Protein AF-A0A535J4X0-F1 (afdb_monomer_lite)

pLDDT: mean 87.51, std 16.46, range [28.95, 98.5]

Radius of gyration: 20.7 Å; chains: 1; bounding box: 48×46×58 Å

Sequence (218 aa):
MLLVAGTPALRRSALDQLAGQRSAAYLREIATYGRALQQRNSLLRAIREEQASRDELRYWDAVLLDSGGAVVAERLALLAAVADPLARAHA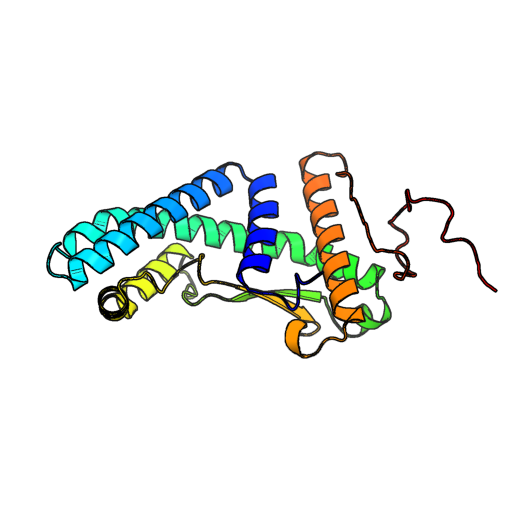EIAPEEGALGRLGLRYETNAPALPGESPRDGLARRLAETAEKEVWNGATLVGPHRDDIVFELSGRDLATFASRGQQRTAILAWKLAELDLLTALDGRPPLLLLDDVCSIRSAARISFAGSPTCRRRS

Structure (mmCIF, N/CA/C/O backbone):
data_AF-A0A535J4X0-F1
#
_entry.id   AF-A0A535J4X0-F1
#
loop_
_atom_site.group_PDB
_atom_site.id
_atom_site.type_symbol
_atom_site.label_atom_id
_atom_site.label_alt_id
_atom_site.label_comp_id
_atom_site.label_asym_id
_atom_site.label_entity_id
_atom_site.label_seq_id
_atom_site.pdbx_PDB_ins_code
_atom_site.Cartn_x
_atom_site.Cartn_y
_atom_site.Cartn_z
_atom_site.occupancy
_atom_site.B_iso_or_equiv
_atom_site.auth_seq_id
_atom_site.auth_comp_id
_atom_site.auth_asym_id
_atom_site.auth_atom_id
_atom_site.pdbx_PDB_model_num
ATOM 1 N N . MET A 1 1 ? 8.257 16.748 -8.513 1.00 59.38 1 MET A N 1
ATOM 2 C CA . MET A 1 1 ? 9.363 15.785 -8.743 1.00 59.38 1 MET A CA 1
ATOM 3 C C . MET A 1 1 ? 9.828 15.144 -7.421 1.00 59.38 1 MET A C 1
ATOM 5 O O . MET A 1 1 ? 11.006 15.188 -7.103 1.00 59.38 1 MET A O 1
ATOM 9 N N . LEU A 1 2 ? 8.914 14.571 -6.623 1.00 79.25 2 LEU A N 1
ATOM 10 C CA . LEU A 1 2 ? 9.233 13.999 -5.299 1.00 79.25 2 LEU A CA 1
ATOM 11 C C . LEU A 1 2 ? 8.600 12.611 -5.098 1.00 79.25 2 LEU A C 1
ATOM 13 O O . LEU A 1 2 ? 8.316 12.232 -3.977 1.00 79.25 2 LEU A O 1
ATOM 17 N N . LEU A 1 3 ? 8.322 11.842 -6.152 1.00 86.19 3 LEU A N 1
ATOM 18 C CA . LEU A 1 3 ? 7.663 10.543 -5.961 1.00 86.19 3 LEU A CA 1
ATOM 19 C C . LEU A 1 3 ? 8.565 9.551 -5.200 1.00 86.19 3 LEU A C 1
ATOM 21 O O . LEU A 1 3 ? 8.099 8.900 -4.275 1.00 86.19 3 LEU A O 1
ATOM 25 N N . VAL A 1 4 ? 9.860 9.493 -5.527 1.00 86.75 4 VAL A N 1
ATOM 26 C CA . VAL A 1 4 ? 10.818 8.592 -4.860 1.00 86.75 4 VAL A CA 1
ATOM 27 C C . VAL A 1 4 ? 11.144 9.079 -3.443 1.00 86.75 4 VAL A C 1
ATOM 29 O O . VAL A 1 4 ? 10.851 8.386 -2.478 1.00 86.75 4 VAL A O 1
ATOM 32 N N . ALA A 1 5 ? 11.668 10.301 -3.301 1.00 86.25 5 ALA A N 1
ATOM 33 C CA . ALA A 1 5 ? 12.111 10.857 -2.013 1.00 86.25 5 ALA A CA 1
ATOM 34 C C . ALA A 1 5 ? 11.018 11.588 -1.202 1.00 86.25 5 ALA A C 1
ATOM 36 O O . ALA A 1 5 ? 11.315 12.240 -0.203 1.00 86.25 5 ALA A O 1
ATOM 37 N N . GLY A 1 6 ? 9.764 11.567 -1.655 1.00 87.69 6 GLY A N 1
ATOM 38 C CA . GLY A 1 6 ? 8.660 12.263 -0.996 1.00 87.69 6 GLY A CA 1
ATOM 39 C C . GLY A 1 6 ? 8.003 11.448 0.107 1.00 87.69 6 GLY A C 1
ATOM 40 O O . GLY A 1 6 ? 8.535 10.456 0.602 1.00 87.69 6 GLY A O 1
ATOM 41 N N . THR A 1 7 ? 6.811 11.885 0.501 1.00 92.94 7 THR A N 1
ATOM 42 C CA . THR A 1 7 ? 6.061 11.246 1.581 1.00 92.94 7 THR A CA 1
ATOM 43 C C . THR A 1 7 ? 5.394 9.944 1.116 1.00 92.94 7 THR A C 1
ATOM 45 O O . THR A 1 7 ? 4.998 9.840 -0.050 1.00 92.94 7 THR A O 1
ATOM 48 N N . PRO A 1 8 ? 5.151 8.987 2.031 1.00 94.50 8 PRO A N 1
ATOM 49 C CA . PRO A 1 8 ? 4.373 7.779 1.738 1.00 94.50 8 PRO A CA 1
ATOM 50 C C . PRO A 1 8 ? 3.001 8.073 1.113 1.00 94.50 8 PRO A C 1
ATOM 52 O O . PRO A 1 8 ? 2.523 7.353 0.242 1.00 94.50 8 PRO A O 1
ATOM 55 N N . ALA A 1 9 ? 2.373 9.187 1.510 1.00 94.31 9 ALA A N 1
ATOM 56 C CA . ALA A 1 9 ? 1.090 9.621 0.963 1.00 94.31 9 ALA A CA 1
ATOM 57 C C . ALA A 1 9 ? 1.153 9.918 -0.544 1.00 94.31 9 ALA A C 1
ATOM 59 O O . ALA A 1 9 ? 0.216 9.579 -1.264 1.00 94.31 9 ALA A O 1
ATOM 60 N N . LEU A 1 10 ? 2.251 10.507 -1.035 1.00 94.19 10 LEU A N 1
ATOM 61 C CA . LEU A 1 10 ? 2.436 10.758 -2.468 1.00 94.19 10 LEU A CA 1
ATOM 62 C C . LEU A 1 10 ? 2.571 9.451 -3.252 1.00 94.19 10 LEU A C 1
ATOM 64 O O . LEU A 1 10 ? 1.994 9.327 -4.330 1.00 94.19 10 LEU A O 1
ATOM 68 N N . ARG A 1 11 ? 3.296 8.471 -2.704 1.00 95.69 11 ARG A N 1
ATOM 69 C CA . ARG A 1 11 ? 3.493 7.163 -3.344 1.00 95.69 11 ARG A CA 1
ATOM 70 C C . ARG A 1 11 ? 2.216 6.338 -3.370 1.00 95.69 11 ARG A C 1
ATOM 72 O O . ARG A 1 11 ? 1.858 5.825 -4.427 1.00 95.69 11 ARG A O 1
ATOM 79 N N . ARG A 1 12 ? 1.478 6.301 -2.255 1.00 95.94 12 ARG A N 1
ATOM 80 C CA . ARG A 1 12 ? 0.132 5.712 -2.212 1.00 95.94 12 ARG A CA 1
ATOM 81 C C . ARG A 1 12 ? -0.796 6.378 -3.218 1.00 95.94 12 ARG A C 1
ATOM 83 O O . ARG A 1 12 ? -1.404 5.677 -4.005 1.00 95.94 12 ARG A O 1
ATOM 90 N N . SER A 1 13 ? -0.842 7.710 -3.255 1.00 94.88 13 SER A N 1
ATOM 91 C CA . SER A 1 13 ? -1.686 8.441 -4.208 1.00 94.88 13 SER A CA 1
ATOM 92 C C . SER A 1 13 ? -1.367 8.081 -5.663 1.00 94.88 13 SER A C 1
ATOM 94 O O . SER A 1 13 ? -2.279 7.803 -6.434 1.00 94.88 13 SER A O 1
ATOM 96 N N . ALA A 1 14 ? -0.084 8.003 -6.033 1.00 93.69 14 ALA A N 1
ATOM 97 C CA . ALA A 1 14 ? 0.317 7.593 -7.380 1.00 93.69 14 ALA A CA 1
ATOM 98 C C . ALA A 1 14 ? -0.119 6.155 -7.715 1.00 93.69 14 ALA A C 1
ATOM 100 O O . ALA A 1 14 ? -0.582 5.895 -8.826 1.00 93.69 14 ALA A O 1
ATOM 101 N N . LEU A 1 15 ? 0.001 5.228 -6.761 1.00 95.19 15 LEU A N 1
ATOM 102 C CA . LEU A 1 15 ? -0.459 3.852 -6.942 1.00 95.19 15 LEU A CA 1
ATOM 103 C C . LEU A 1 15 ? -1.988 3.776 -7.041 1.00 95.19 15 LEU A C 1
ATOM 105 O O . LEU A 1 15 ? -2.507 3.106 -7.927 1.00 95.19 15 LEU A O 1
ATOM 109 N N . ASP A 1 16 ? -2.701 4.482 -6.165 1.00 95.81 16 ASP A N 1
ATOM 110 C CA . ASP A 1 16 ? -4.162 4.491 -6.090 1.00 95.81 16 ASP A CA 1
ATOM 111 C C . ASP A 1 16 ? -4.776 5.136 -7.346 1.00 95.81 16 ASP A C 1
ATOM 113 O O . ASP A 1 16 ? -5.804 4.675 -7.841 1.00 95.81 16 ASP A O 1
ATOM 117 N N . GLN A 1 17 ? -4.121 6.154 -7.919 1.00 93.69 17 GLN A N 1
ATOM 118 C CA . GLN A 1 17 ? -4.485 6.742 -9.213 1.00 93.69 17 GLN A CA 1
ATOM 119 C C . GLN A 1 17 ? -4.366 5.732 -10.354 1.00 93.69 17 GLN A C 1
ATOM 121 O O . GLN A 1 17 ? -5.260 5.643 -11.197 1.00 93.69 17 GLN A O 1
ATOM 126 N N . LEU A 1 18 ? -3.276 4.965 -10.395 1.00 93.38 18 LEU A N 1
ATOM 127 C CA . LEU A 1 18 ? -3.101 3.931 -11.408 1.00 93.38 18 LEU A CA 1
ATOM 128 C C . LEU A 1 18 ? -4.102 2.786 -11.199 1.00 93.38 18 LEU A C 1
ATOM 130 O O . LEU A 1 18 ? -4.775 2.389 -12.143 1.00 93.38 18 LEU A O 1
ATOM 134 N N . ALA A 1 19 ? -4.277 2.302 -9.969 1.00 94.25 19 ALA A N 1
ATOM 135 C CA . ALA A 1 19 ? -5.255 1.263 -9.646 1.00 94.25 19 ALA A CA 1
ATOM 136 C C . ALA A 1 19 ? -6.688 1.689 -10.012 1.00 94.25 19 ALA A C 1
ATOM 138 O O . ALA A 1 19 ? -7.436 0.912 -10.607 1.00 94.25 19 ALA A O 1
ATOM 139 N N . GLY A 1 20 ? -7.046 2.944 -9.734 1.00 93.62 20 GLY A N 1
ATOM 140 C CA . GLY A 1 20 ? -8.358 3.501 -10.046 1.00 93.62 20 GLY A CA 1
ATOM 141 C C . GLY A 1 20 ? -8.660 3.609 -11.540 1.00 93.62 20 GLY A C 1
ATOM 142 O O . GLY A 1 20 ? -9.803 3.404 -11.940 1.00 93.62 20 GLY A O 1
ATOM 143 N N . GLN A 1 21 ? -7.646 3.861 -12.373 1.00 89.88 21 GLN A N 1
ATOM 144 C CA . GLN A 1 21 ? -7.793 3.839 -13.834 1.00 89.88 21 GLN A CA 1
ATOM 145 C C . GLN A 1 21 ? -8.031 2.420 -14.373 1.00 89.88 21 GLN A C 1
ATOM 147 O O . GLN A 1 21 ? -8.692 2.252 -15.392 1.00 89.88 21 GLN A O 1
ATOM 152 N N . ARG A 1 22 ? -7.529 1.390 -13.679 1.00 87.25 22 ARG A N 1
ATOM 153 C CA . ARG A 1 22 ? -7.666 -0.016 -14.096 1.00 87.25 22 ARG A CA 1
ATOM 154 C C . ARG A 1 22 ? -8.942 -0.681 -13.593 1.00 87.25 22 ARG A C 1
ATOM 156 O O . ARG A 1 22 ? -9.440 -1.603 -14.231 1.00 87.25 22 ARG A O 1
ATOM 163 N N . SER A 1 23 ? -9.430 -0.273 -12.423 1.00 90.88 23 SER A N 1
ATOM 164 C CA . SER A 1 23 ? -10.483 -0.989 -11.709 1.00 90.88 23 SER A CA 1
ATOM 165 C C . SER A 1 23 ? -11.474 -0.034 -11.051 1.00 90.88 23 SER A C 1
ATOM 167 O O . SER A 1 23 ? -11.213 0.586 -10.020 1.00 90.88 23 SER A O 1
ATOM 169 N N . ALA A 1 24 ? -12.692 0.010 -11.596 1.00 93.25 24 ALA A N 1
ATOM 170 C CA . ALA A 1 24 ? -13.809 0.690 -10.943 1.00 93.25 24 ALA A CA 1
ATOM 171 C C . ALA A 1 24 ? -14.174 0.038 -9.596 1.00 93.25 24 ALA A C 1
ATOM 173 O O . ALA A 1 24 ? -14.719 0.704 -8.717 1.00 93.25 24 ALA A O 1
ATOM 174 N N . ALA A 1 25 ? -13.887 -1.260 -9.425 1.00 95.31 25 ALA A N 1
ATOM 175 C CA . ALA A 1 25 ? -14.051 -1.939 -8.144 1.00 95.31 25 ALA A CA 1
ATOM 176 C C . ALA A 1 25 ? -13.088 -1.369 -7.101 1.00 95.31 25 ALA A C 1
ATOM 178 O O . ALA A 1 25 ? -13.536 -0.988 -6.024 1.00 95.31 25 ALA A O 1
ATOM 179 N N . TYR A 1 26 ? -11.817 -1.177 -7.461 1.00 96.94 26 TYR A N 1
ATOM 180 C CA . TYR A 1 26 ? -10.827 -0.559 -6.582 1.00 96.94 26 TYR A CA 1
ATOM 181 C C . TYR A 1 26 ? -11.277 0.817 -6.067 1.00 96.94 26 TYR A C 1
ATOM 183 O O . TYR A 1 26 ? -11.203 1.082 -4.869 1.00 96.94 26 TYR A O 1
ATOM 191 N N . LEU A 1 27 ? -11.819 1.671 -6.947 1.00 96.88 27 LEU A N 1
ATOM 192 C CA . LEU A 1 27 ? -12.343 2.987 -6.557 1.00 96.88 27 LEU A CA 1
ATOM 193 C C . LEU A 1 27 ? -13.483 2.898 -5.531 1.00 96.88 27 LEU A C 1
ATOM 195 O O . LEU A 1 27 ? -13.561 3.719 -4.615 1.00 96.88 27 LEU A O 1
ATOM 199 N N . ARG A 1 28 ? -14.365 1.899 -5.657 1.00 97.81 28 ARG A N 1
ATOM 200 C CA . ARG A 1 28 ? -15.431 1.667 -4.672 1.00 97.81 28 ARG A CA 1
ATOM 201 C C . ARG A 1 28 ? -14.872 1.175 -3.343 1.00 97.81 28 ARG A C 1
ATOM 203 O O . ARG A 1 28 ? -15.324 1.647 -2.297 1.00 97.81 28 ARG A O 1
ATOM 210 N N . GLU A 1 29 ? -13.896 0.272 -3.377 1.00 98.12 29 GLU A N 1
ATOM 211 C CA . GLU A 1 29 ? -13.290 -0.287 -2.167 1.00 98.12 29 GLU A CA 1
ATOM 212 C C . GLU A 1 29 ? -12.489 0.762 -1.398 1.00 98.12 29 GLU A C 1
ATOM 214 O O . GLU A 1 29 ? -12.708 0.926 -0.201 1.00 98.12 29 GLU A O 1
ATOM 219 N N . ILE A 1 30 ? -11.651 1.565 -2.063 1.00 98.00 30 ILE A N 1
ATOM 220 C CA . ILE A 1 30 ? -10.880 2.616 -1.380 1.00 98.00 30 ILE A CA 1
ATOM 221 C C . ILE A 1 30 ? -11.790 3.699 -0.779 1.00 98.00 30 ILE A C 1
ATOM 223 O O . ILE A 1 30 ? -11.531 4.191 0.322 1.00 98.00 30 ILE A O 1
ATOM 227 N N . ALA A 1 31 ? -12.902 4.035 -1.446 1.00 98.06 31 ALA A N 1
ATOM 228 C CA . ALA A 1 31 ? -13.894 4.970 -0.917 1.00 98.06 31 ALA A CA 1
ATOM 229 C C . ALA A 1 31 ? -14.666 4.383 0.278 1.00 98.06 31 ALA A C 1
ATOM 231 O O . ALA A 1 31 ? -14.954 5.082 1.253 1.00 98.06 31 ALA A O 1
ATOM 232 N N . THR A 1 32 ? -15.007 3.096 0.220 1.00 98.50 32 THR A N 1
ATOM 233 C CA . THR A 1 32 ? -15.668 2.383 1.322 1.00 98.50 32 THR A CA 1
ATOM 234 C C . THR A 1 32 ? -14.741 2.261 2.524 1.00 98.50 32 THR A C 1
ATOM 236 O O . THR A 1 32 ? -15.142 2.627 3.630 1.00 98.50 32 THR A O 1
ATOM 239 N N . TYR A 1 33 ? -13.483 1.896 2.291 1.00 98.50 33 TYR A N 1
ATOM 240 C CA . TYR A 1 33 ? -12.431 1.865 3.296 1.00 98.50 33 TYR A CA 1
ATOM 241 C C . TYR A 1 33 ? -12.244 3.229 3.966 1.00 98.50 33 TYR A C 1
ATOM 243 O O . TYR A 1 33 ? -12.242 3.323 5.191 1.00 98.50 33 TYR A O 1
ATOM 251 N N . GLY A 1 34 ? -12.149 4.308 3.180 1.00 98.12 34 GLY A N 1
ATOM 252 C CA . GLY A 1 34 ? -11.990 5.667 3.704 1.00 98.12 34 GLY A CA 1
ATOM 253 C C . GLY A 1 34 ? -13.143 6.096 4.617 1.00 98.12 34 GLY A C 1
ATOM 254 O O . GLY A 1 34 ? -12.902 6.645 5.694 1.00 98.12 34 GLY A O 1
ATOM 255 N N . ARG A 1 35 ? -14.392 5.790 4.236 1.00 98.38 35 ARG A N 1
ATOM 256 C CA . ARG A 1 35 ? -15.572 6.061 5.075 1.00 98.38 35 ARG A CA 1
ATOM 257 C C . ARG A 1 35 ? -15.562 5.227 6.353 1.00 98.38 35 ARG A C 1
ATOM 259 O O . ARG A 1 35 ? -15.765 5.783 7.429 1.00 98.38 35 ARG A O 1
ATOM 266 N N . ALA A 1 36 ? -15.292 3.926 6.251 1.00 98.25 36 ALA A N 1
ATOM 267 C CA . ALA A 1 36 ? -15.227 3.040 7.412 1.00 98.25 36 ALA A CA 1
ATOM 268 C C . ALA A 1 36 ? -14.131 3.475 8.393 1.00 98.25 36 ALA A C 1
ATOM 270 O O . ALA A 1 36 ? -14.379 3.568 9.591 1.00 98.25 36 ALA A O 1
ATOM 271 N N . LEU A 1 37 ? -12.953 3.845 7.885 1.00 98.44 37 LEU A N 1
ATOM 272 C CA . LEU A 1 37 ? -11.845 4.376 8.675 1.00 98.44 37 LEU A CA 1
ATOM 273 C C . LEU A 1 37 ? -12.236 5.652 9.433 1.00 98.44 37 LEU A C 1
ATOM 275 O O . LEU A 1 37 ? -11.905 5.795 10.609 1.00 98.44 37 LEU A O 1
ATOM 279 N N . GLN A 1 38 ? -12.937 6.584 8.781 1.00 98.31 38 GLN A N 1
ATOM 280 C CA . GLN A 1 38 ? -13.414 7.805 9.434 1.00 98.31 38 GLN A CA 1
ATOM 281 C C . GLN A 1 38 ? -14.400 7.498 10.564 1.00 98.31 38 GLN A C 1
ATOM 283 O O . GLN A 1 38 ? -14.206 7.988 11.675 1.00 98.31 38 GLN A O 1
ATOM 288 N N . GLN A 1 39 ? -15.410 6.663 10.300 1.00 98.06 39 GLN A N 1
ATOM 289 C CA . GLN A 1 39 ? -16.427 6.294 11.292 1.00 98.06 39 GLN A CA 1
ATOM 290 C C . GLN A 1 39 ? -15.816 5.538 12.471 1.00 98.06 39 GLN A C 1
ATOM 292 O O . GLN A 1 39 ? -16.040 5.894 13.628 1.00 98.06 39 GLN A O 1
ATOM 297 N N . ARG A 1 40 ? -14.945 4.569 12.181 1.00 97.94 40 ARG A N 1
ATOM 298 C CA . ARG A 1 40 ? -14.197 3.828 13.193 1.00 97.94 40 ARG A CA 1
ATOM 299 C C . ARG A 1 40 ? -13.336 4.746 14.057 1.00 97.94 40 ARG A C 1
ATOM 301 O O . ARG A 1 40 ? -13.358 4.627 15.273 1.00 97.94 40 ARG A O 1
ATOM 308 N N . ASN A 1 41 ? -12.611 5.694 13.460 1.00 98.19 41 ASN A N 1
ATOM 309 C CA . ASN A 1 41 ? -11.793 6.643 14.220 1.00 98.19 41 ASN A CA 1
ATOM 310 C C . ASN A 1 41 ? -12.639 7.562 15.110 1.00 98.19 41 ASN A C 1
ATOM 312 O O . ASN A 1 41 ? -12.199 7.920 16.199 1.00 98.19 41 ASN A O 1
ATOM 316 N N . SER A 1 42 ? -13.835 7.957 14.670 1.00 97.75 42 SER A N 1
ATOM 317 C CA . SER A 1 42 ? -14.773 8.699 15.519 1.00 97.75 42 SER A CA 1
ATOM 318 C C . SER A 1 42 ? -15.239 7.856 16.708 1.00 97.75 42 SER A C 1
ATOM 320 O O . SER A 1 42 ? -15.174 8.335 17.837 1.00 97.75 42 SER A O 1
ATOM 322 N N . LEU A 1 43 ? -15.600 6.588 16.483 1.00 97.56 43 LEU A N 1
ATOM 323 C CA . LEU A 1 43 ? -15.972 5.662 17.558 1.00 97.56 43 LEU A CA 1
ATOM 324 C C . LEU A 1 43 ? -14.821 5.394 18.530 1.00 97.56 43 LEU A C 1
ATOM 326 O O . LEU A 1 43 ? -15.036 5.414 19.733 1.00 97.56 43 LEU A O 1
ATOM 330 N N . LEU A 1 44 ? -13.588 5.216 18.049 1.00 97.81 44 LEU A N 1
ATOM 331 C CA . LEU A 1 44 ? -12.423 5.036 18.923 1.00 97.81 44 LEU A CA 1
ATOM 332 C C . LEU A 1 44 ? -12.225 6.223 19.876 1.00 97.81 44 LEU A C 1
ATOM 334 O O . LEU A 1 44 ? -11.863 6.019 21.032 1.00 97.81 44 LEU A O 1
ATOM 338 N N . ARG A 1 45 ? -12.476 7.456 19.414 1.00 98.00 45 ARG A N 1
ATOM 339 C CA . ARG A 1 45 ? -12.429 8.647 20.278 1.00 98.00 45 ARG A CA 1
ATOM 340 C C . ARG A 1 45 ? -13.566 8.646 21.298 1.00 98.00 45 ARG A C 1
ATOM 342 O O . ARG A 1 45 ? -13.290 8.868 22.468 1.00 98.00 45 ARG A O 1
ATOM 349 N N . ALA A 1 46 ? -14.788 8.321 20.878 1.00 97.25 46 ALA A N 1
ATOM 350 C CA . ALA A 1 46 ? -15.937 8.223 21.778 1.00 97.25 46 ALA A CA 1
ATOM 351 C C . ALA A 1 46 ? -15.749 7.135 22.852 1.00 97.25 46 ALA A C 1
ATOM 353 O O . ALA A 1 46 ? -16.028 7.373 24.020 1.00 97.25 46 ALA A O 1
ATOM 354 N N . ILE A 1 47 ? -15.203 5.969 22.489 1.00 96.94 47 ILE A N 1
ATOM 355 C CA . ILE A 1 47 ? -14.877 4.885 23.432 1.00 96.94 47 ILE A CA 1
ATOM 356 C C . ILE A 1 47 ? -13.821 5.348 24.437 1.00 96.94 47 ILE A C 1
ATOM 358 O O . ILE A 1 47 ? -13.942 5.076 25.628 1.00 96.94 47 ILE A O 1
ATOM 362 N N . ARG A 1 48 ? -12.789 6.064 23.975 1.00 95.69 48 ARG A N 1
ATOM 363 C CA . ARG A 1 48 ? -11.760 6.635 24.856 1.00 95.69 48 ARG A CA 1
ATOM 364 C C . ARG A 1 48 ? -12.336 7.654 25.843 1.00 95.69 48 ARG A C 1
ATOM 366 O O . ARG A 1 48 ? -11.803 7.798 26.935 1.00 95.69 48 ARG A O 1
ATOM 373 N N . GLU A 1 49 ? -13.391 8.354 25.448 1.00 96.00 49 GLU A N 1
ATOM 374 C CA . GLU A 1 49 ? -14.131 9.319 26.268 1.00 96.00 49 GLU A CA 1
ATOM 375 C C . GLU A 1 49 ? -15.275 8.667 27.068 1.00 96.00 49 GLU A C 1
ATOM 377 O O . GLU A 1 49 ? -16.070 9.378 27.674 1.00 96.00 49 GLU A O 1
ATOM 382 N N . GLU A 1 50 ? -15.361 7.329 27.072 1.00 94.94 50 GLU A N 1
ATOM 383 C CA . GLU A 1 50 ? -16.388 6.537 27.769 1.00 94.94 50 GLU A CA 1
ATOM 384 C C . GLU A 1 50 ? -17.833 6.823 27.297 1.00 94.94 50 GLU A C 1
ATOM 386 O O . GLU A 1 50 ? -18.802 6.561 28.005 1.00 94.94 50 GLU A O 1
ATOM 391 N N . GLN A 1 51 ? -17.994 7.333 26.071 1.00 95.44 51 GLN A N 1
ATOM 392 C CA . GLN A 1 51 ? -19.284 7.696 25.462 1.00 95.44 51 GLN A CA 1
ATOM 393 C C . GLN A 1 51 ? -19.872 6.612 24.547 1.00 95.44 51 GLN A C 1
ATOM 395 O O . GLN A 1 51 ? -21.007 6.747 24.094 1.00 95.44 51 GLN A O 1
ATOM 400 N N . ALA A 1 52 ? -19.107 5.564 24.243 1.00 94.81 52 ALA A N 1
ATOM 401 C CA . ALA A 1 52 ? -19.506 4.479 23.350 1.00 94.81 52 ALA A CA 1
ATOM 402 C C . ALA A 1 52 ? -18.922 3.141 23.820 1.00 94.81 52 ALA A C 1
ATOM 404 O O . ALA A 1 52 ? -17.886 3.098 24.492 1.00 94.81 52 ALA A O 1
ATOM 405 N N . SER A 1 53 ? -19.571 2.042 23.440 1.00 94.06 53 SER A N 1
ATOM 406 C CA . SER A 1 53 ? -19.085 0.687 23.708 1.00 94.06 53 SER A CA 1
ATOM 407 C C . SER A 1 53 ? -18.164 0.195 22.592 1.00 94.06 53 SER A C 1
ATOM 409 O O . SER A 1 53 ? -18.333 0.514 21.415 1.00 94.06 53 SER A O 1
ATOM 411 N N . ARG A 1 54 ? -17.212 -0.674 22.946 1.00 91.81 54 ARG A N 1
ATOM 412 C CA . ARG A 1 54 ? -16.352 -1.362 21.970 1.00 91.81 54 ARG A CA 1
ATOM 413 C C . ARG A 1 54 ? -17.135 -2.239 20.998 1.00 91.81 54 ARG A C 1
ATOM 415 O O . ARG A 1 54 ? -16.694 -2.404 19.864 1.00 91.81 54 ARG A O 1
ATOM 422 N N . ASP A 1 55 ? -18.292 -2.754 21.403 1.00 93.12 55 ASP A N 1
ATOM 423 C CA . ASP A 1 55 ? -19.134 -3.594 20.543 1.00 93.12 55 ASP A CA 1
ATOM 424 C C . ASP A 1 55 ? -19.617 -2.851 19.287 1.00 93.12 55 ASP A C 1
ATOM 426 O O . ASP A 1 55 ? -19.849 -3.468 18.245 1.00 93.12 55 ASP A O 1
ATOM 430 N N . GLU A 1 56 ? -19.695 -1.518 19.347 1.00 93.31 56 GLU A N 1
ATOM 431 C CA . GLU A 1 56 ? -20.086 -0.664 18.222 1.00 93.31 56 GLU A 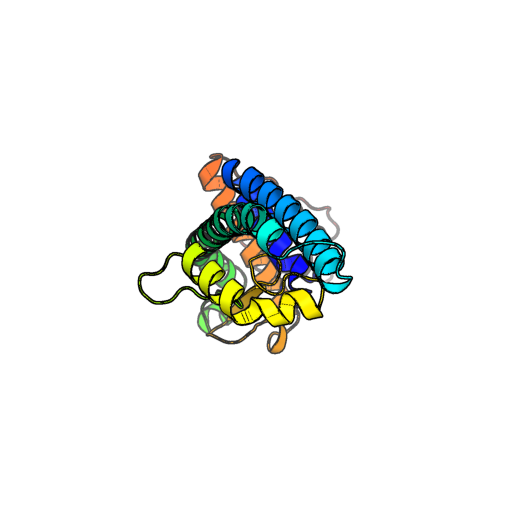CA 1
ATOM 432 C C . GLU A 1 56 ? -19.031 -0.637 17.102 1.00 93.31 56 GLU A C 1
ATOM 434 O O . GLU A 1 56 ? -19.352 -0.332 15.950 1.00 93.31 56 GLU A O 1
ATOM 439 N N . LEU A 1 57 ? -17.778 -1.017 17.395 1.00 94.62 57 LEU A N 1
ATOM 440 C CA . LEU A 1 57 ? -16.722 -1.134 16.384 1.00 94.62 57 LEU A CA 1
ATOM 441 C C . LEU A 1 57 ? -16.966 -2.303 15.431 1.00 94.62 57 LEU A C 1
ATOM 443 O O . LEU A 1 57 ? -16.566 -2.220 14.274 1.00 94.62 57 LEU A O 1
ATOM 447 N N . ARG A 1 58 ? -17.659 -3.362 15.870 1.00 94.75 58 ARG A N 1
ATOM 448 C CA . ARG A 1 58 ? -17.753 -4.641 15.146 1.00 94.75 58 ARG A CA 1
ATOM 449 C C . ARG A 1 58 ? -18.234 -4.494 13.703 1.00 94.75 58 ARG A C 1
ATOM 451 O O . ARG A 1 58 ? -17.712 -5.158 12.808 1.00 94.75 58 ARG A O 1
ATOM 458 N N . TYR A 1 59 ? -19.231 -3.640 13.474 1.00 95.31 59 TYR A N 1
ATOM 459 C CA . TYR A 1 59 ? -19.745 -3.385 12.129 1.00 95.31 59 TYR A CA 1
ATOM 460 C C . TYR A 1 59 ? -18.684 -2.716 11.245 1.00 95.31 59 TYR A C 1
ATOM 462 O O . TYR A 1 59 ? -18.423 -3.165 10.129 1.00 95.31 59 TYR A O 1
ATOM 470 N N . TRP A 1 60 ? -18.039 -1.666 11.756 1.00 97.25 60 TRP A N 1
ATOM 471 C CA . TRP A 1 60 ? -17.025 -0.925 11.010 1.00 97.25 60 TRP A CA 1
ATOM 472 C C . TRP A 1 60 ? -15.731 -1.710 10.834 1.00 97.25 60 TRP A C 1
ATOM 474 O O . TRP A 1 60 ? -15.095 -1.566 9.795 1.00 97.25 60 TRP A O 1
ATOM 484 N N . ASP A 1 61 ? -15.377 -2.570 11.787 1.00 97.25 61 ASP A N 1
ATOM 485 C CA . ASP A 1 61 ? -14.261 -3.505 11.674 1.00 97.25 61 ASP A CA 1
ATOM 486 C C . ASP A 1 61 ? -14.475 -4.452 10.494 1.00 97.25 61 ASP A C 1
ATOM 488 O O . ASP A 1 61 ? -13.584 -4.584 9.661 1.00 97.25 61 ASP A O 1
ATOM 492 N N . ALA A 1 62 ? -15.665 -5.047 10.352 1.00 97.56 62 ALA A N 1
ATOM 493 C CA . ALA A 1 62 ? -15.962 -5.924 9.219 1.00 97.56 62 ALA A CA 1
ATOM 494 C C . ALA A 1 62 ? -15.796 -5.193 7.874 1.00 97.56 62 ALA A C 1
ATOM 496 O O . ALA A 1 62 ? -15.050 -5.652 7.010 1.00 97.56 62 ALA A O 1
ATOM 497 N N . VAL A 1 63 ? -16.402 -4.007 7.733 1.00 98.25 63 VAL A N 1
ATOM 498 C CA . VAL A 1 63 ? -16.297 -3.201 6.503 1.00 98.25 63 VAL A CA 1
ATOM 499 C C . VAL A 1 63 ? -14.850 -2.780 6.227 1.00 98.25 63 VAL A C 1
ATOM 501 O O . VAL A 1 63 ? -14.401 -2.826 5.079 1.00 98.25 63 VAL A O 1
ATOM 504 N N . LEU A 1 64 ? -14.105 -2.372 7.259 1.00 98.19 64 LEU A N 1
ATOM 505 C CA . LEU A 1 64 ? -12.708 -1.955 7.142 1.00 98.19 64 LEU A CA 1
ATOM 506 C C . LEU A 1 64 ? -11.813 -3.117 6.709 1.00 98.19 64 LEU A C 1
ATOM 508 O O . LEU A 1 64 ? -10.945 -2.921 5.861 1.00 98.19 64 LEU A O 1
ATOM 512 N N . LEU A 1 65 ? -12.021 -4.310 7.269 1.00 98.44 65 LEU A N 1
ATOM 513 C CA . LEU A 1 65 ? -11.250 -5.505 6.938 1.00 98.44 65 LEU A CA 1
ATOM 514 C C . LEU A 1 65 ? -11.525 -5.978 5.513 1.00 98.44 65 LEU A C 1
ATOM 516 O O . LEU A 1 65 ? -10.576 -6.245 4.778 1.00 98.44 65 LEU A O 1
ATOM 520 N N . ASP A 1 66 ? -12.793 -6.033 5.108 1.00 98.25 66 ASP A N 1
ATOM 521 C CA . ASP A 1 66 ? -13.183 -6.493 3.774 1.00 98.25 66 ASP A CA 1
ATOM 522 C C . ASP A 1 66 ? -12.641 -5.543 2.691 1.00 98.25 66 ASP A C 1
ATOM 524 O O . ASP A 1 66 ? -11.863 -5.953 1.825 1.00 98.25 66 ASP A O 1
ATOM 528 N N . SER A 1 67 ? -12.964 -4.249 2.797 1.00 98.50 67 SER A N 1
ATOM 529 C CA . SER A 1 67 ? -12.511 -3.240 1.826 1.00 98.50 67 SER A CA 1
ATOM 530 C C . SER A 1 67 ? -10.999 -3.003 1.883 1.00 98.50 67 SER A C 1
ATOM 532 O O . SER A 1 67 ? -10.347 -2.840 0.851 1.00 98.50 67 SER A O 1
ATOM 534 N N . GLY A 1 68 ? -10.400 -3.038 3.076 1.00 98.25 68 GLY A N 1
ATOM 535 C CA . GLY A 1 68 ? -8.957 -2.896 3.260 1.00 98.25 68 GLY A CA 1
ATOM 536 C C . GLY A 1 68 ? -8.181 -4.069 2.667 1.00 98.25 68 GLY A C 1
ATOM 537 O O . GLY A 1 68 ? -7.174 -3.855 1.993 1.00 98.25 68 GLY A O 1
ATOM 538 N N . GLY A 1 69 ? -8.675 -5.295 2.854 1.00 98.00 69 GLY A N 1
ATOM 539 C CA . GLY A 1 69 ? -8.106 -6.494 2.247 1.00 98.00 69 GLY A CA 1
ATOM 540 C C . GLY A 1 69 ? -8.159 -6.444 0.721 1.00 98.00 69 GLY A C 1
ATOM 541 O O . GLY A 1 69 ? -7.149 -6.720 0.072 1.00 98.00 69 GLY A O 1
ATOM 542 N N . ALA A 1 70 ? -9.291 -6.015 0.153 1.00 97.94 70 ALA A N 1
ATOM 543 C CA . ALA A 1 70 ? -9.439 -5.833 -1.291 1.00 97.94 70 ALA A CA 1
ATOM 544 C C . ALA A 1 70 ? -8.470 -4.773 -1.847 1.00 97.94 70 ALA A C 1
ATOM 546 O O . ALA A 1 70 ? -7.791 -5.018 -2.844 1.00 97.94 70 ALA A O 1
ATOM 547 N N . VAL A 1 71 ? -8.330 -3.628 -1.167 1.00 98.19 71 VAL A N 1
ATOM 548 C CA . VAL A 1 71 ? -7.366 -2.578 -1.544 1.00 98.19 71 VAL A CA 1
ATOM 549 C C . VAL A 1 71 ? -5.934 -3.112 -1.549 1.00 98.19 71 VAL A C 1
ATOM 551 O O . VAL A 1 71 ? -5.195 -2.857 -2.500 1.00 98.19 71 VAL A O 1
ATOM 554 N N . VAL A 1 72 ? -5.523 -3.843 -0.509 1.00 97.94 72 VAL A N 1
ATOM 555 C CA . VAL A 1 72 ? -4.163 -4.399 -0.432 1.00 97.94 72 VAL A CA 1
ATOM 556 C C . VAL A 1 72 ? -3.941 -5.445 -1.526 1.00 97.94 72 VAL A C 1
ATOM 558 O O . VAL A 1 72 ? -2.904 -5.411 -2.186 1.00 97.94 72 VAL A O 1
ATOM 561 N N . ALA A 1 73 ? -4.909 -6.332 -1.770 1.00 96.75 73 ALA A N 1
ATOM 562 C CA . ALA A 1 73 ? -4.814 -7.344 -2.821 1.00 96.75 73 ALA A CA 1
ATOM 563 C C . ALA A 1 73 ? -4.615 -6.716 -4.213 1.00 96.75 73 ALA A C 1
ATOM 565 O O . ALA A 1 73 ? -3.698 -7.100 -4.938 1.00 96.75 73 ALA A O 1
ATOM 566 N N . GLU A 1 74 ? -5.410 -5.699 -4.553 1.00 96.62 74 GLU A N 1
ATOM 567 C CA . GLU A 1 74 ? -5.290 -4.969 -5.822 1.00 96.62 74 GLU A CA 1
ATOM 568 C C . GLU A 1 74 ? -3.961 -4.215 -5.938 1.00 96.62 74 GLU A C 1
ATOM 570 O O . GLU A 1 74 ? -3.322 -4.231 -6.990 1.00 96.62 74 GLU A O 1
ATOM 575 N N . ARG A 1 75 ? -3.488 -3.594 -4.849 1.00 97.19 75 ARG A N 1
ATOM 576 C CA . ARG A 1 75 ? -2.173 -2.938 -4.832 1.00 97.19 75 ARG A CA 1
ATOM 577 C C . ARG A 1 75 ? -1.046 -3.935 -5.091 1.00 97.19 75 ARG A C 1
ATOM 579 O O . ARG A 1 75 ? -0.172 -3.648 -5.904 1.00 97.19 75 ARG A O 1
ATOM 586 N N . LEU A 1 76 ? -1.073 -5.105 -4.455 1.00 96.25 76 LEU A N 1
ATOM 587 C CA . LEU A 1 76 ? -0.081 -6.160 -4.682 1.00 96.25 76 LEU A CA 1
ATOM 588 C C . LEU A 1 76 ? -0.130 -6.683 -6.125 1.00 96.25 76 LEU A C 1
ATOM 590 O O . LEU A 1 76 ? 0.916 -6.820 -6.761 1.00 96.25 76 LEU A O 1
ATOM 594 N N . ALA A 1 77 ? -1.328 -6.903 -6.673 1.00 95.19 77 ALA A N 1
ATOM 595 C CA . ALA A 1 77 ? -1.506 -7.312 -8.065 1.00 95.19 77 ALA A CA 1
ATOM 596 C C . ALA A 1 77 ? -0.987 -6.250 -9.051 1.00 95.19 77 ALA A C 1
ATOM 598 O O . ALA A 1 77 ? -0.323 -6.577 -10.038 1.00 95.19 77 ALA A O 1
ATOM 599 N N . LEU A 1 78 ? -1.231 -4.968 -8.770 1.00 95.06 78 LEU A N 1
ATOM 600 C CA . LEU A 1 78 ? -0.720 -3.858 -9.568 1.00 95.06 78 LEU A CA 1
ATOM 601 C C . LEU A 1 78 ? 0.809 -3.767 -9.512 1.00 95.06 78 LEU A C 1
ATOM 603 O O . LEU A 1 78 ? 1.444 -3.589 -10.552 1.00 95.06 78 LEU A O 1
ATOM 607 N N . LEU A 1 79 ? 1.404 -3.924 -8.32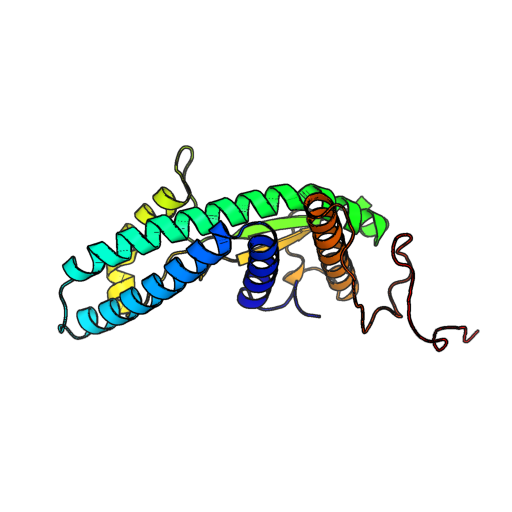7 1.00 95.81 79 LEU A N 1
ATOM 608 C CA . LEU A 1 79 ? 2.858 -3.935 -8.162 1.00 95.81 79 LEU A CA 1
ATOM 609 C C . LEU A 1 79 ? 3.511 -5.097 -8.922 1.00 95.81 79 LEU A C 1
ATOM 611 O O . LEU A 1 79 ? 4.553 -4.907 -9.544 1.00 95.81 79 LEU A O 1
ATOM 615 N N . ALA A 1 80 ? 2.877 -6.271 -8.947 1.00 95.50 80 ALA A N 1
ATOM 616 C CA . ALA A 1 80 ? 3.335 -7.383 -9.777 1.00 95.50 80 ALA A CA 1
ATOM 617 C C . ALA A 1 80 ? 3.237 -7.050 -11.277 1.00 95.50 80 ALA A C 1
ATOM 619 O O . ALA A 1 80 ? 4.194 -7.255 -12.021 1.00 95.50 80 ALA A O 1
ATOM 620 N N . ALA A 1 81 ? 2.116 -6.471 -11.718 1.00 94.06 81 ALA A N 1
ATOM 621 C CA . ALA A 1 81 ? 1.900 -6.119 -13.121 1.00 94.06 81 ALA A CA 1
ATOM 622 C C . ALA A 1 81 ? 2.858 -5.028 -13.637 1.00 94.06 81 ALA A C 1
ATOM 624 O O . ALA A 1 81 ? 3.211 -5.030 -14.815 1.00 94.06 81 ALA A O 1
ATOM 625 N N . VAL A 1 82 ? 3.277 -4.090 -12.780 1.00 95.25 82 VAL A N 1
ATOM 626 C CA . VAL A 1 82 ? 4.183 -2.993 -13.161 1.00 95.25 82 VAL A CA 1
ATOM 627 C C . VAL A 1 82 ? 5.664 -3.377 -13.062 1.00 95.25 82 VAL A C 1
ATOM 629 O O . VAL A 1 82 ? 6.501 -2.688 -13.637 1.00 95.25 82 VAL A O 1
ATOM 632 N N . ALA A 1 83 ? 6.010 -4.477 -12.384 1.00 94.25 83 ALA A N 1
ATOM 633 C CA . ALA A 1 83 ? 7.397 -4.846 -12.098 1.00 94.25 83 ALA A CA 1
ATOM 634 C C . ALA A 1 83 ? 8.262 -5.052 -13.356 1.00 94.25 83 ALA A C 1
ATOM 636 O O . ALA A 1 83 ? 9.421 -4.626 -13.385 1.00 94.25 83 ALA A O 1
ATOM 637 N N . ASP A 1 84 ? 7.731 -5.708 -14.392 1.00 93.50 84 ASP A N 1
ATOM 638 C CA . ASP A 1 84 ? 8.436 -5.912 -15.667 1.00 93.50 84 ASP A CA 1
ATOM 639 C C . ASP A 1 84 ? 8.499 -4.628 -16.515 1.00 93.50 84 ASP A C 1
ATOM 641 O O . ASP A 1 84 ? 9.610 -4.234 -16.892 1.00 93.50 84 ASP A O 1
ATOM 645 N N . PRO A 1 85 ? 7.379 -3.918 -16.776 1.00 93.75 85 PRO A N 1
ATOM 646 C CA . PRO A 1 85 ? 7.414 -2.634 -17.477 1.00 93.75 85 PRO A CA 1
ATOM 647 C C . PRO A 1 85 ? 8.352 -1.609 -16.828 1.00 93.75 85 PRO A C 1
ATOM 649 O O . PRO A 1 85 ? 9.103 -0.940 -17.535 1.00 93.75 85 PRO A O 1
ATOM 652 N N . LEU A 1 86 ? 8.359 -1.524 -15.492 1.00 95.31 86 LEU A N 1
ATOM 653 C CA . LEU A 1 86 ? 9.207 -0.608 -14.726 1.00 95.31 86 LEU A CA 1
ATOM 654 C C . LEU A 1 86 ? 10.692 -0.902 -14.914 1.00 95.31 86 LEU A C 1
ATOM 656 O O . LEU A 1 86 ? 11.464 0.000 -15.240 1.00 95.31 86 LEU A O 1
ATOM 660 N N . ALA A 1 87 ? 11.085 -2.160 -14.723 1.00 93.25 87 ALA A N 1
ATOM 661 C CA . ALA A 1 87 ? 12.470 -2.582 -14.874 1.00 93.25 87 ALA A CA 1
ATOM 662 C C . ALA A 1 87 ? 12.981 -2.339 -16.300 1.00 93.25 87 ALA A C 1
ATOM 664 O O . ALA A 1 87 ? 14.075 -1.806 -16.487 1.00 93.25 87 ALA A O 1
ATOM 665 N N . ARG A 1 88 ? 12.166 -2.681 -17.305 1.00 92.25 88 ARG A N 1
ATOM 666 C CA . ARG A 1 88 ? 12.494 -2.463 -18.716 1.00 92.25 88 ARG A CA 1
ATOM 667 C C . ARG A 1 88 ? 12.639 -0.976 -19.038 1.00 92.25 88 ARG A C 1
ATOM 669 O O . ARG A 1 88 ? 13.642 -0.582 -19.622 1.00 92.25 88 ARG A O 1
ATOM 676 N N . ALA A 1 89 ? 11.675 -0.153 -18.626 1.00 92.25 89 ALA A N 1
ATOM 677 C CA . ALA A 1 89 ? 11.720 1.285 -18.863 1.00 92.25 89 ALA A CA 1
ATOM 678 C C . ALA A 1 89 ? 12.954 1.932 -18.217 1.00 92.25 89 ALA A C 1
ATOM 680 O O . ALA A 1 89 ? 13.607 2.772 -18.832 1.00 92.25 89 ALA A O 1
ATOM 681 N N . HIS A 1 90 ? 13.313 1.522 -16.997 1.00 93.38 90 HIS A N 1
ATOM 682 C CA . HIS A 1 90 ? 14.512 2.025 -16.323 1.00 93.38 90 HIS A CA 1
ATOM 683 C C . HIS A 1 90 ? 15.797 1.650 -17.064 1.00 93.38 90 HIS A C 1
ATOM 685 O O . HIS A 1 90 ? 16.618 2.533 -17.307 1.00 93.38 90 HIS A O 1
ATOM 691 N N . ALA A 1 91 ? 15.930 0.394 -17.500 1.00 91.56 91 ALA A N 1
ATOM 692 C CA . ALA A 1 91 ? 17.084 -0.062 -18.273 1.00 91.56 91 ALA A CA 1
ATOM 693 C C . ALA A 1 91 ? 17.221 0.660 -19.629 1.00 91.56 91 ALA A C 1
ATOM 695 O O . ALA A 1 91 ? 18.336 0.896 -20.088 1.00 91.56 91 ALA A O 1
ATOM 696 N N . GLU A 1 92 ? 16.108 1.052 -20.256 1.00 89.75 92 GLU A N 1
ATOM 697 C CA . GLU A 1 92 ? 16.114 1.859 -21.484 1.00 89.75 92 GLU A CA 1
ATOM 698 C C . GLU A 1 92 ? 16.569 3.307 -21.230 1.00 89.75 92 GLU A C 1
ATOM 700 O O . GLU A 1 92 ? 17.314 3.873 -22.028 1.00 89.75 92 GLU A O 1
ATOM 705 N N . ILE A 1 93 ? 16.130 3.919 -20.125 1.00 88.88 93 ILE A N 1
ATOM 706 C CA . ILE A 1 93 ? 16.446 5.318 -19.790 1.00 88.88 93 ILE A CA 1
ATOM 707 C C . ILE A 1 93 ? 17.889 5.462 -19.296 1.00 88.88 93 ILE A C 1
ATOM 709 O O . ILE A 1 93 ? 18.578 6.420 -19.661 1.00 88.88 93 ILE A O 1
ATOM 713 N N . ALA A 1 94 ? 18.325 4.541 -18.438 1.00 88.25 94 ALA A N 1
ATOM 714 C CA . ALA A 1 94 ? 19.615 4.574 -17.764 1.00 88.25 94 ALA A CA 1
ATOM 715 C C . ALA A 1 94 ? 20.304 3.200 -17.858 1.00 88.25 94 ALA A C 1
ATOM 717 O O . ALA A 1 94 ? 20.346 2.464 -16.869 1.00 88.25 94 ALA A O 1
ATOM 718 N N . PRO A 1 95 ? 20.877 2.846 -19.026 1.00 85.88 95 PRO A N 1
ATOM 719 C CA . PRO A 1 95 ? 21.478 1.529 -19.250 1.00 85.88 95 PRO A CA 1
ATOM 720 C C . PRO A 1 95 ? 22.579 1.171 -18.246 1.00 85.88 95 PRO A C 1
ATOM 722 O O . PRO A 1 95 ? 22.667 0.026 -17.813 1.00 85.88 95 PRO A O 1
ATOM 725 N N . GLU A 1 96 ? 23.390 2.150 -17.834 1.00 85.00 96 GLU A N 1
ATOM 726 C CA . GLU A 1 96 ? 24.441 1.957 -16.825 1.00 85.00 96 GLU A CA 1
ATOM 727 C C . GLU A 1 96 ? 23.860 1.609 -15.446 1.00 85.00 96 GLU A C 1
ATOM 729 O O . GLU A 1 96 ? 24.380 0.735 -14.760 1.00 85.00 96 GLU A O 1
ATOM 734 N N . GLU A 1 97 ? 22.750 2.241 -15.048 1.00 80.94 97 GLU A N 1
ATOM 735 C CA . GLU A 1 97 ? 22.054 1.922 -13.795 1.00 80.94 97 GLU A CA 1
ATOM 736 C C . GLU A 1 97 ? 21.352 0.560 -13.881 1.00 80.94 97 GLU A C 1
ATOM 738 O O . GLU A 1 97 ? 21.425 -0.226 -12.939 1.00 80.94 97 GLU A O 1
ATOM 743 N N . GLY A 1 98 ? 20.715 0.264 -15.019 1.00 73.69 98 GLY A N 1
ATOM 744 C CA . GLY A 1 98 ? 20.048 -1.015 -15.273 1.00 73.69 98 GLY A CA 1
ATOM 745 C C . GLY A 1 98 ? 21.014 -2.203 -15.301 1.00 73.69 98 GLY A C 1
ATOM 746 O O . GLY A 1 98 ? 20.660 -3.299 -14.870 1.00 73.69 98 GLY A O 1
ATOM 747 N N . ALA A 1 99 ? 22.259 -1.990 -15.741 1.00 76.88 99 ALA A N 1
ATOM 748 C CA . ALA A 1 99 ? 23.315 -3.001 -15.680 1.00 76.88 99 ALA A CA 1
ATOM 749 C C . ALA A 1 99 ? 23.755 -3.316 -14.238 1.00 76.88 99 ALA A C 1
ATOM 751 O O . ALA A 1 99 ? 24.191 -4.431 -13.955 1.00 76.88 99 ALA A O 1
ATOM 752 N N . LEU A 1 100 ? 23.631 -2.350 -13.321 1.00 78.19 100 LEU A N 1
ATOM 753 C CA . LEU A 1 100 ? 23.963 -2.514 -11.902 1.00 78.19 100 LEU A CA 1
ATOM 754 C C . LEU A 1 100 ? 22.828 -3.153 -11.095 1.00 78.19 100 LEU A C 1
ATOM 756 O O . LEU A 1 100 ? 23.054 -3.619 -9.973 1.00 78.19 100 LEU A O 1
ATOM 760 N N . GLY A 1 101 ? 21.603 -3.135 -11.621 1.00 84.12 101 GLY A N 1
ATOM 761 C CA . GLY A 1 101 ? 20.446 -3.526 -10.843 1.00 84.12 101 GLY A CA 1
ATOM 762 C C . GLY A 1 101 ? 19.115 -3.399 -11.544 1.00 84.12 101 GLY A C 1
ATOM 763 O O . GLY A 1 101 ? 18.877 -2.503 -12.346 1.00 84.12 101 GLY A O 1
ATOM 764 N N . ARG A 1 102 ? 18.190 -4.268 -11.140 1.00 90.44 102 ARG A N 1
ATOM 765 C CA . ARG A 1 102 ? 16.795 -4.175 -11.548 1.00 90.44 102 ARG A CA 1
ATOM 766 C C . ARG A 1 102 ? 16.055 -3.169 -10.666 1.00 90.44 102 ARG A C 1
ATOM 768 O O . ARG A 1 102 ? 16.026 -3.341 -9.445 1.00 90.44 102 ARG A O 1
ATOM 775 N N . LEU A 1 103 ? 15.438 -2.159 -11.286 1.00 94.31 103 LEU A N 1
ATOM 776 C CA . LEU A 1 103 ? 14.503 -1.271 -10.597 1.00 94.31 103 LEU A CA 1
ATOM 777 C C . LEU A 1 103 ? 13.245 -2.053 -10.194 1.00 94.31 103 LEU A C 1
ATOM 779 O O . LEU A 1 103 ? 12.649 -2.751 -11.017 1.00 94.31 103 LEU A O 1
ATOM 783 N N . GLY A 1 104 ? 12.846 -1.930 -8.932 1.00 94.56 104 GLY A N 1
ATOM 784 C CA . GLY A 1 104 ? 11.697 -2.624 -8.358 1.00 94.56 104 GLY A CA 1
ATOM 785 C C . GLY A 1 104 ? 10.880 -1.739 -7.425 1.00 94.56 104 GLY A C 1
ATOM 786 O O . GLY A 1 104 ? 11.246 -0.601 -7.133 1.00 94.56 104 GLY A O 1
ATOM 787 N N . LEU A 1 105 ? 9.763 -2.283 -6.950 1.00 95.56 105 LEU A N 1
ATOM 788 C CA . LEU A 1 105 ? 8.919 -1.668 -5.933 1.00 95.56 105 LEU A CA 1
ATOM 789 C C . LEU A 1 105 ? 8.658 -2.687 -4.831 1.00 95.56 105 LEU A C 1
ATOM 791 O O . LEU A 1 105 ? 8.284 -3.824 -5.125 1.00 95.56 105 LEU A O 1
ATOM 795 N N . ARG A 1 106 ? 8.809 -2.271 -3.576 1.00 94.88 106 ARG A N 1
ATOM 796 C CA . ARG A 1 106 ? 8.442 -3.074 -2.409 1.00 94.88 106 ARG A CA 1
ATOM 797 C C . ARG A 1 106 ? 7.207 -2.488 -1.742 1.00 94.88 106 ARG A C 1
ATOM 799 O O . ARG A 1 106 ? 7.166 -1.292 -1.473 1.00 94.88 106 ARG A O 1
ATOM 806 N N . TYR A 1 107 ? 6.228 -3.338 -1.447 1.00 96.38 107 TYR A N 1
ATOM 807 C CA . TYR A 1 107 ? 5.102 -2.974 -0.591 1.00 96.38 107 TYR A CA 1
ATOM 808 C C . TYR A 1 107 ? 5.503 -3.118 0.876 1.00 96.38 107 TYR A C 1
ATOM 810 O O . TYR A 1 107 ? 5.888 -4.206 1.305 1.00 96.38 107 TYR A O 1
ATOM 818 N N . GLU A 1 108 ? 5.403 -2.041 1.645 1.00 95.44 108 GLU A N 1
ATOM 819 C CA . GLU A 1 108 ? 5.647 -2.054 3.083 1.00 95.44 108 GLU A CA 1
ATOM 820 C C . GLU A 1 108 ? 4.334 -1.871 3.826 1.00 95.44 108 GLU A C 1
ATOM 822 O O . GLU A 1 108 ? 3.634 -0.874 3.664 1.00 95.44 108 GLU A O 1
ATOM 827 N N . THR A 1 109 ? 3.999 -2.847 4.661 1.00 95.75 109 THR A N 1
ATOM 828 C CA . THR A 1 109 ? 2.778 -2.825 5.459 1.00 95.75 109 THR A CA 1
ATOM 829 C C . THR A 1 109 ? 3.068 -3.178 6.903 1.00 95.75 109 THR A C 1
ATOM 831 O O . THR A 1 109 ? 3.949 -3.985 7.208 1.00 95.75 109 THR A O 1
ATOM 834 N N . ASN A 1 110 ? 2.288 -2.593 7.807 1.00 94.44 110 ASN A N 1
ATOM 835 C CA . ASN A 1 110 ? 2.291 -2.986 9.210 1.00 94.44 110 ASN A CA 1
ATOM 836 C C . ASN A 1 110 ? 1.356 -4.171 9.509 1.00 94.44 110 ASN A C 1
ATOM 838 O O . ASN A 1 110 ? 1.288 -4.601 10.664 1.00 94.44 110 ASN A O 1
ATOM 842 N N . ALA A 1 111 ? 0.689 -4.712 8.483 1.00 95.88 111 ALA A N 1
ATOM 843 C CA . ALA A 1 111 ? -0.126 -5.918 8.540 1.00 95.88 111 ALA A CA 1
ATOM 844 C C . ALA A 1 111 ? 0.173 -6.917 7.422 1.00 95.88 111 ALA A C 1
ATOM 846 O O . ALA A 1 111 ? -0.684 -7.192 6.582 1.00 95.88 111 ALA A O 1
ATOM 847 N N . PRO A 1 112 ? 1.381 -7.509 7.430 1.00 94.81 112 PRO A N 1
ATOM 848 C CA . PRO A 1 112 ? 1.700 -8.572 6.492 1.00 94.81 112 PRO A CA 1
ATOM 849 C C . PRO A 1 112 ? 0.828 -9.804 6.764 1.00 94.81 112 PRO A C 1
ATOM 851 O O . PRO A 1 112 ? 0.673 -10.222 7.915 1.00 94.81 112 PRO A O 1
ATOM 854 N N . ALA A 1 113 ? 0.296 -10.392 5.695 1.00 94.75 113 ALA A N 1
ATOM 855 C CA . ALA A 1 113 ? -0.325 -11.710 5.734 1.00 94.75 113 ALA A CA 1
ATOM 856 C C . ALA A 1 113 ? 0.749 -12.790 5.953 1.00 94.75 113 ALA A C 1
ATOM 858 O O . ALA A 1 113 ? 1.849 -12.705 5.399 1.00 94.75 113 ALA A O 1
ATOM 859 N N . LEU A 1 114 ? 0.444 -13.792 6.776 1.00 94.50 114 LEU A N 1
ATOM 860 C CA . LEU A 1 114 ? 1.281 -14.980 6.944 1.00 94.50 114 LEU A CA 1
ATOM 861 C C . LEU A 1 114 ? 1.119 -15.941 5.747 1.00 94.50 114 LEU A C 1
ATOM 863 O O . LEU A 1 114 ? 0.190 -15.795 4.951 1.00 94.50 114 LEU A O 1
ATOM 867 N N . PRO A 1 115 ? 2.004 -16.942 5.579 1.00 94.50 115 PRO A N 1
ATOM 868 C CA . PRO A 1 115 ? 1.838 -17.944 4.530 1.00 94.50 115 PRO A CA 1
ATOM 869 C C . PRO A 1 115 ? 0.460 -18.621 4.591 1.00 94.50 115 PRO A C 1
ATOM 871 O O . PRO A 1 115 ? 0.101 -19.216 5.603 1.00 94.50 115 PRO A O 1
ATOM 874 N N . GLY A 1 116 ? -0.300 -18.531 3.496 1.00 93.00 116 GLY A N 1
ATOM 875 C CA . GLY A 1 116 ? -1.661 -19.072 3.392 1.00 93.00 116 GLY A CA 1
ATOM 876 C C . GLY A 1 116 ? -2.778 -18.122 3.842 1.00 93.00 116 GLY A C 1
ATOM 877 O O . GLY A 1 116 ? -3.944 -18.443 3.632 1.00 93.00 116 GLY A O 1
ATOM 878 N N . GLU A 1 117 ? -2.450 -16.958 4.407 1.00 95.25 117 GLU A N 1
ATOM 879 C CA . GLU A 1 117 ? -3.422 -15.919 4.755 1.00 95.25 117 GLU A CA 1
ATOM 880 C C . GLU A 1 117 ? -3.722 -15.006 3.562 1.00 95.25 117 GLU A C 1
ATOM 882 O O . GLU A 1 117 ? -2.850 -14.689 2.745 1.00 95.25 117 GLU A O 1
ATOM 887 N N . SER A 1 118 ? -4.957 -14.513 3.496 1.00 96.88 118 SER A N 1
ATOM 888 C CA . SER A 1 118 ? -5.280 -13.377 2.637 1.00 96.88 118 SER A CA 1
ATOM 889 C C . SER A 1 118 ? -4.815 -12.059 3.283 1.00 96.88 118 SER A C 1
ATOM 891 O O . SER A 1 118 ? -4.639 -11.986 4.504 1.00 96.88 118 SER A O 1
ATOM 893 N N . PRO A 1 119 ? -4.675 -10.960 2.513 1.00 97.06 119 PRO A N 1
ATOM 894 C CA . PRO A 1 119 ? -4.395 -9.639 3.083 1.00 97.06 119 PRO A CA 1
ATOM 895 C C . PRO A 1 119 ? -5.399 -9.210 4.161 1.00 97.06 119 PRO A C 1
ATOM 897 O O . PRO A 1 119 ? -5.033 -8.556 5.136 1.00 97.06 119 PRO A O 1
ATOM 900 N N . ARG A 1 120 ? -6.663 -9.615 4.010 1.00 97.75 120 ARG A N 1
ATOM 901 C CA . ARG A 1 120 ? -7.719 -9.385 4.997 1.00 97.75 120 ARG A CA 1
ATOM 902 C C . ARG A 1 120 ? -7.412 -10.064 6.332 1.00 97.75 120 ARG A C 1
ATOM 904 O O . ARG A 1 120 ? -7.622 -9.456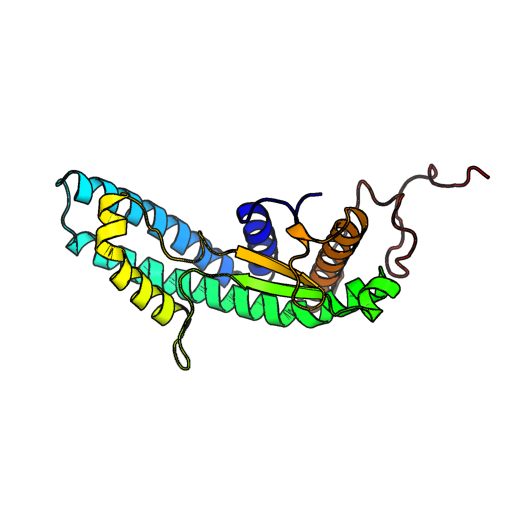 7.378 1.00 97.75 120 ARG A O 1
ATOM 911 N N . ASP A 1 121 ? -6.918 -11.298 6.305 1.00 97.69 121 ASP A N 1
ATOM 912 C CA . ASP A 1 121 ? -6.622 -12.062 7.523 1.00 97.69 121 ASP A CA 1
ATOM 913 C C . ASP A 1 121 ? -5.430 -11.452 8.270 1.00 97.69 121 ASP A C 1
ATOM 915 O O . ASP A 1 121 ? -5.497 -11.247 9.485 1.00 97.69 121 ASP A O 1
ATOM 919 N N . GLY A 1 122 ? -4.395 -11.033 7.531 1.00 97.50 122 GLY A N 1
ATOM 920 C CA . GLY A 1 122 ? -3.267 -10.282 8.088 1.00 97.50 122 GLY A CA 1
ATOM 921 C C . GLY A 1 122 ? -3.707 -8.979 8.768 1.00 97.50 122 GLY A C 1
ATOM 922 O O . GLY A 1 122 ? -3.265 -8.676 9.882 1.00 97.50 122 GLY A O 1
ATOM 923 N N . LEU A 1 123 ? -4.628 -8.235 8.140 1.00 97.50 123 LEU A N 1
ATOM 924 C CA . LEU A 1 123 ? -5.246 -7.044 8.734 1.00 97.50 123 LEU A CA 1
ATOM 925 C C . LEU A 1 123 ? -6.030 -7.382 10.002 1.00 97.50 123 LEU A C 1
ATOM 927 O O . LEU A 1 123 ? -5.824 -6.726 11.021 1.00 97.50 123 LEU A O 1
ATOM 931 N N . ALA A 1 124 ? -6.887 -8.404 9.966 1.00 97.94 124 ALA A N 1
ATOM 932 C CA . ALA A 1 124 ? -7.726 -8.801 11.096 1.00 97.94 124 ALA A CA 1
ATOM 933 C C . ALA A 1 124 ? -6.882 -9.173 12.318 1.00 97.94 124 ALA A C 1
ATOM 935 O O . ALA A 1 124 ? -7.125 -8.682 13.424 1.00 97.94 124 ALA A O 1
ATOM 936 N N . ARG A 1 125 ? -5.833 -9.971 12.098 1.00 97.62 125 ARG A N 1
ATOM 937 C CA . ARG A 1 125 ? -4.886 -10.369 13.138 1.00 97.62 125 ARG A CA 1
ATOM 938 C C . ARG A 1 125 ? -4.208 -9.154 13.772 1.00 97.62 125 ARG A C 1
ATOM 940 O O . ARG A 1 125 ? -4.222 -9.002 14.991 1.00 97.62 125 ARG A O 1
ATOM 947 N N . ARG A 1 126 ? -3.657 -8.247 12.961 1.00 97.62 126 ARG A N 1
ATOM 948 C CA . ARG A 1 126 ? -2.977 -7.047 13.474 1.00 97.62 126 ARG A CA 1
ATOM 949 C C . ARG A 1 126 ? -3.913 -6.042 14.131 1.00 97.62 126 ARG A C 1
ATOM 951 O O . ARG A 1 126 ? -3.496 -5.369 15.075 1.00 97.62 126 ARG A O 1
ATOM 958 N N . LEU A 1 127 ? -5.148 -5.929 13.654 1.00 96.38 127 LEU A N 1
ATOM 959 C CA . LEU A 1 127 ? -6.160 -5.081 14.274 1.00 96.38 127 LEU A CA 1
ATOM 960 C C . LEU A 1 127 ? -6.466 -5.581 15.693 1.00 96.38 127 LEU A C 1
ATOM 962 O O . LEU A 1 127 ? -6.437 -4.796 16.636 1.00 96.38 127 LEU A O 1
ATOM 966 N N . ALA A 1 128 ? -6.627 -6.897 15.866 1.00 96.25 128 ALA A N 1
ATOM 967 C CA . ALA A 1 128 ? -6.814 -7.510 17.180 1.00 96.25 128 ALA A CA 1
ATOM 968 C C . ALA A 1 128 ? -5.598 -7.306 18.107 1.00 96.25 128 ALA A C 1
ATOM 970 O O . ALA A 1 128 ? -5.763 -6.896 19.254 1.00 96.25 128 ALA A O 1
ATOM 971 N N . GLU A 1 129 ? -4.371 -7.504 17.606 1.00 96.94 129 GLU A N 1
ATOM 972 C CA . GLU A 1 129 ? -3.129 -7.290 18.376 1.00 96.94 129 GLU A CA 1
ATOM 973 C C . GLU A 1 129 ? -2.945 -5.836 18.854 1.00 96.94 129 GLU A C 1
ATOM 975 O O . GLU A 1 129 ? -2.231 -5.576 19.826 1.00 96.94 129 GLU A O 1
ATOM 980 N N . THR A 1 130 ? -3.549 -4.869 18.158 1.00 96.56 130 THR A N 1
ATOM 981 C CA . THR A 1 130 ? -3.375 -3.436 18.437 1.00 96.56 130 THR A CA 1
ATOM 982 C C . THR A 1 130 ? -4.596 -2.772 19.067 1.00 96.56 130 THR A C 1
ATOM 984 O O . THR A 1 130 ? -4.500 -1.595 19.412 1.00 96.56 130 THR A O 1
ATOM 987 N N . ALA A 1 131 ? -5.688 -3.506 19.308 1.00 95.31 131 ALA A N 1
ATOM 988 C CA . ALA A 1 131 ? -6.982 -2.966 19.733 1.00 95.31 131 ALA A CA 1
ATOM 989 C C . ALA A 1 131 ? -6.894 -1.984 20.919 1.00 95.31 131 ALA A C 1
ATOM 991 O O . ALA A 1 131 ? -7.389 -0.860 20.832 1.00 95.31 131 ALA A O 1
ATOM 992 N N . GLU A 1 132 ? -6.184 -2.348 21.994 1.00 95.31 132 GLU A N 1
ATOM 993 C CA . GLU A 1 132 ? -5.991 -1.466 23.160 1.00 95.31 132 GLU A CA 1
ATOM 994 C C . GLU A 1 132 ? -5.266 -0.163 22.803 1.00 95.31 132 GLU A C 1
ATOM 996 O O . GLU A 1 132 ? -5.640 0.928 23.239 1.00 95.31 132 GLU A O 1
ATOM 1001 N N . LYS A 1 133 ? -4.230 -0.262 21.963 1.00 97.00 133 LYS A N 1
ATOM 1002 C CA . LYS A 1 133 ? -3.453 0.899 21.515 1.00 97.00 133 LYS A CA 1
ATOM 1003 C C . LYS A 1 133 ? -4.289 1.805 20.618 1.00 97.00 133 LYS A C 1
ATOM 1005 O O . LYS A 1 133 ? -4.093 3.018 20.648 1.00 97.00 133 LYS A O 1
ATOM 1010 N N . GLU A 1 134 ? -5.191 1.253 19.815 1.00 96.75 134 GLU A N 1
ATOM 1011 C CA . GLU A 1 134 ? -6.062 2.042 18.942 1.00 96.75 134 GLU A CA 1
ATOM 1012 C C . GLU A 1 134 ? -7.088 2.852 19.739 1.00 96.75 134 GLU A C 1
ATOM 1014 O O . GLU A 1 134 ? -7.290 4.030 19.437 1.00 96.75 134 GLU A O 1
ATOM 1019 N N . VAL A 1 135 ? -7.662 2.264 20.798 1.00 95.75 135 VAL A N 1
ATOM 1020 C CA . VAL A 1 135 ? -8.553 2.977 21.730 1.00 95.75 135 VAL A CA 1
ATOM 1021 C C . VAL A 1 135 ? -7.794 4.099 22.432 1.00 95.75 135 VAL A C 1
ATOM 1023 O O . VAL A 1 135 ? -8.224 5.249 22.383 1.00 95.75 135 VAL A O 1
ATOM 1026 N N . TRP A 1 136 ? -6.619 3.806 22.998 1.00 95.62 136 TRP A N 1
ATOM 1027 C CA . TRP A 1 136 ? -5.789 4.818 23.658 1.00 95.62 136 TRP A CA 1
ATOM 1028 C C . TRP A 1 136 ? -5.461 6.005 22.736 1.00 95.62 136 TRP A C 1
ATOM 1030 O O . TRP 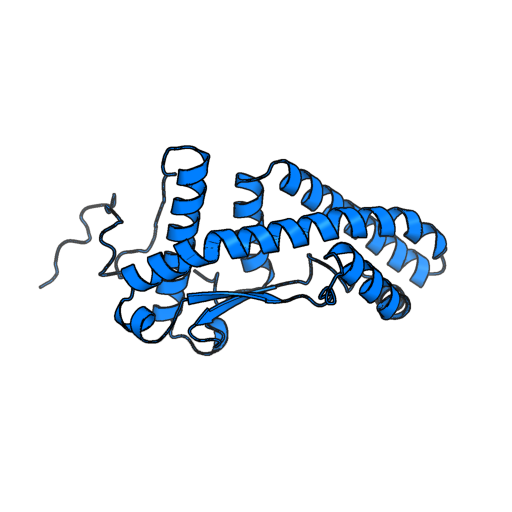A 1 136 ? -5.596 7.174 23.109 1.00 95.62 136 TRP A O 1
ATOM 1040 N N . ASN A 1 137 ? -5.079 5.717 21.489 1.00 96.31 137 ASN A N 1
ATOM 1041 C CA . ASN A 1 137 ? -4.741 6.750 20.513 1.00 96.31 137 ASN A CA 1
ATOM 1042 C C . ASN A 1 137 ? -5.970 7.448 19.902 1.00 96.31 137 ASN A C 1
ATOM 1044 O O . ASN A 1 137 ? -5.822 8.524 19.320 1.00 96.31 137 ASN A O 1
ATOM 1048 N N . GLY A 1 138 ? -7.172 6.876 20.019 1.00 96.31 138 GLY A N 1
ATOM 1049 C CA . GLY A 1 138 ? -8.371 7.377 19.341 1.00 96.31 138 GLY A CA 1
ATOM 1050 C C . GLY A 1 138 ? -8.239 7.341 17.812 1.00 96.31 138 GLY A C 1
ATOM 1051 O O . GLY A 1 138 ? -8.748 8.226 17.118 1.00 96.31 138 GLY A O 1
ATOM 1052 N N . ALA A 1 139 ? -7.469 6.386 17.284 1.00 97.38 139 ALA A N 1
ATOM 1053 C CA . ALA A 1 139 ? -7.171 6.277 15.863 1.00 97.38 139 ALA A CA 1
ATOM 1054 C C . ALA A 1 139 ? -6.778 4.850 15.476 1.00 97.38 139 ALA A C 1
ATOM 1056 O O . ALA A 1 139 ? -6.059 4.166 16.201 1.00 97.38 139 ALA A O 1
ATOM 1057 N N . THR A 1 140 ? -7.181 4.455 14.272 1.00 97.62 140 THR A N 1
ATOM 1058 C CA . THR A 1 140 ? -6.758 3.210 13.639 1.00 97.62 140 THR A CA 1
ATOM 1059 C C . THR A 1 140 ? -5.277 3.309 13.279 1.00 97.62 140 THR A C 1
ATOM 1061 O O . THR A 1 140 ? -4.832 4.274 12.638 1.00 97.62 140 THR A O 1
ATOM 1064 N N . LEU A 1 141 ? -4.508 2.320 13.719 1.00 97.06 141 LEU A N 1
ATOM 1065 C CA . LEU A 1 141 ? -3.061 2.237 13.555 1.00 97.06 141 LEU A CA 1
ATOM 1066 C C . LEU A 1 141 ? -2.666 1.262 12.448 1.00 97.06 141 LEU A C 1
ATOM 1068 O O . LEU A 1 141 ? -1.536 1.329 11.971 1.00 97.06 141 LEU A O 1
ATOM 1072 N N . VAL A 1 142 ? -3.576 0.382 12.031 1.00 96.88 142 VAL A N 1
ATOM 1073 C CA . VAL A 1 142 ? -3.309 -0.704 11.084 1.00 96.88 142 VAL A CA 1
ATOM 1074 C C . VAL A 1 142 ? -4.080 -0.513 9.774 1.00 96.88 142 VAL A C 1
ATOM 1076 O O . VAL A 1 142 ? -5.257 -0.154 9.775 1.00 96.88 142 VAL A O 1
ATOM 1079 N N . GLY A 1 143 ? -3.418 -0.777 8.644 1.00 96.38 143 GLY A N 1
ATOM 1080 C CA . GLY A 1 143 ? -4.066 -0.950 7.342 1.00 96.38 143 GLY A CA 1
ATOM 1081 C C . GLY A 1 143 ? -3.570 -0.045 6.211 1.00 96.38 143 GLY A C 1
ATOM 1082 O O . GLY A 1 143 ? -2.686 0.787 6.420 1.00 96.38 143 GLY A O 1
ATOM 1083 N N . PRO A 1 144 ? -4.170 -0.152 5.006 1.00 97.12 144 PRO A N 1
ATOM 1084 C CA . PRO A 1 144 ? -3.628 0.414 3.763 1.00 97.12 144 PRO A CA 1
ATOM 1085 C C . PRO A 1 144 ? -3.441 1.935 3.734 1.00 97.12 144 PRO A C 1
ATOM 1087 O O . PRO A 1 144 ? -2.720 2.450 2.878 1.00 97.12 144 PRO A O 1
ATOM 1090 N N . HIS A 1 145 ? -4.055 2.680 4.655 1.00 96.88 145 HIS A N 1
ATOM 1091 C CA . HIS A 1 145 ? -3.808 4.117 4.812 1.00 96.88 145 HIS A CA 1
ATOM 1092 C C . HIS A 1 145 ? -2.437 4.443 5.439 1.00 96.88 145 HIS A C 1
ATOM 1094 O O . HIS A 1 145 ? -1.977 5.583 5.330 1.00 96.88 145 HIS A O 1
ATOM 1100 N N . ARG A 1 146 ? -1.796 3.470 6.101 1.00 96.44 146 ARG A N 1
ATOM 1101 C CA . ARG A 1 146 ? -0.469 3.586 6.732 1.00 96.44 146 ARG A CA 1
ATOM 1102 C C . ARG A 1 146 ? 0.647 2.937 5.920 1.00 96.44 146 ARG A C 1
ATOM 1104 O O . ARG A 1 146 ? 1.797 3.292 6.143 1.00 96.44 146 ARG A O 1
ATOM 1111 N N . ASP A 1 147 ? 0.301 2.045 5.000 1.00 96.81 147 ASP A N 1
ATOM 1112 C CA . ASP A 1 147 ? 1.248 1.307 4.161 1.00 96.81 147 ASP A CA 1
ATOM 1113 C C . ASP A 1 147 ? 2.054 2.223 3.227 1.00 96.81 147 ASP A C 1
ATOM 1115 O O . ASP A 1 147 ? 1.673 3.365 2.964 1.00 96.81 147 ASP A O 1
ATOM 1119 N N . ASP A 1 148 ? 3.159 1.728 2.691 1.00 96.38 148 ASP A N 1
ATOM 1120 C CA . ASP A 1 148 ? 4.050 2.476 1.810 1.00 96.38 148 ASP A CA 1
ATOM 1121 C C . ASP A 1 148 ? 4.511 1.631 0.617 1.00 96.38 148 ASP A C 1
ATOM 1123 O O . ASP A 1 148 ? 4.386 0.406 0.595 1.00 96.38 148 ASP A O 1
ATOM 1127 N N . ILE A 1 149 ? 5.032 2.309 -0.400 1.00 95.81 149 ILE A N 1
ATOM 1128 C CA . ILE A 1 149 ? 5.648 1.701 -1.571 1.00 95.81 149 ILE A CA 1
ATOM 1129 C C . ILE A 1 149 ? 7.061 2.246 -1.671 1.00 95.81 149 ILE A C 1
ATOM 1131 O O . ILE A 1 149 ? 7.237 3.445 -1.834 1.00 95.81 149 ILE A O 1
ATOM 1135 N N . VAL A 1 150 ? 8.070 1.390 -1.601 1.00 94.75 150 VAL A N 1
ATOM 1136 C CA . VAL A 1 150 ? 9.475 1.808 -1.625 1.00 94.75 150 VAL A CA 1
ATOM 1137 C C . VAL A 1 150 ? 10.091 1.494 -2.980 1.00 94.75 150 VAL A C 1
ATOM 1139 O O . VAL A 1 150 ? 9.883 0.414 -3.531 1.00 94.75 150 VAL A O 1
ATOM 1142 N N . PHE A 1 151 ? 10.841 2.455 -3.524 1.00 94.75 151 PHE A N 1
ATOM 1143 C CA . PHE A 1 151 ? 11.555 2.301 -4.788 1.00 94.75 151 PHE A CA 1
ATOM 1144 C C . PHE A 1 151 ? 12.893 1.594 -4.567 1.00 94.75 151 PHE A C 1
ATOM 1146 O O . PHE A 1 151 ? 13.771 2.075 -3.855 1.00 94.75 151 PHE A O 1
ATOM 1153 N N . GLU A 1 152 ? 12.987 0.437 -5.207 1.00 93.81 152 GLU A N 1
ATOM 1154 C CA . GLU A 1 152 ? 14.057 -0.551 -5.218 1.00 93.81 152 GLU A CA 1
ATOM 1155 C C . GLU A 1 152 ? 15.152 -0.383 -6.259 1.00 93.81 152 GLU A C 1
ATOM 1157 O O . GLU A 1 152 ? 14.797 -0.491 -7.425 1.00 93.81 152 GLU A O 1
ATOM 1162 N N . LEU A 1 153 ? 16.444 -0.285 -5.929 1.00 90.88 153 LEU A N 1
ATOM 1163 C CA . LEU A 1 153 ? 17.492 -0.666 -6.892 1.00 90.88 153 LEU A CA 1
ATOM 1164 C C . LEU A 1 153 ? 18.473 -1.654 -6.259 1.00 90.88 153 LEU A C 1
ATOM 1166 O O . LEU A 1 153 ? 19.151 -1.326 -5.287 1.00 90.88 153 LEU A O 1
ATOM 1170 N N . SER A 1 154 ? 18.524 -2.881 -6.786 1.00 84.25 154 SER A N 1
ATOM 1171 C CA . SER A 1 154 ? 19.325 -3.983 -6.216 1.00 84.25 154 SER A CA 1
ATOM 1172 C C . SER A 1 154 ? 19.066 -4.209 -4.718 1.00 84.25 154 SER A C 1
ATOM 1174 O O . SER A 1 154 ? 19.994 -4.426 -3.942 1.00 84.25 154 SER A O 1
ATOM 1176 N N . GLY A 1 155 ? 17.797 -4.105 -4.302 1.00 84.25 155 GLY A N 1
ATOM 1177 C CA . GLY A 1 155 ? 17.370 -4.270 -2.906 1.00 84.25 155 GLY A CA 1
ATOM 1178 C C . GLY A 1 155 ? 17.743 -3.111 -1.974 1.00 84.25 155 GLY A C 1
ATOM 1179 O O . GLY A 1 155 ? 17.700 -3.269 -0.756 1.00 84.25 155 GLY A O 1
ATOM 1180 N N . ARG A 1 156 ? 18.157 -1.962 -2.523 1.00 88.94 156 ARG A N 1
ATOM 1181 C CA . ARG A 1 156 ? 18.480 -0.753 -1.757 1.00 88.94 156 ARG A CA 1
ATOM 1182 C C . ARG A 1 156 ? 17.462 0.342 -2.033 1.00 88.94 156 ARG A C 1
ATOM 1184 O O . ARG A 1 156 ? 17.186 0.645 -3.192 1.00 88.94 156 ARG A O 1
ATOM 1191 N N . ASP A 1 157 ? 16.998 0.984 -0.966 1.00 91.94 157 ASP A N 1
ATOM 1192 C CA . ASP A 1 157 ? 16.057 2.102 -1.033 1.00 91.94 157 ASP A CA 1
ATOM 1193 C C . ASP A 1 157 ? 16.653 3.311 -1.781 1.00 91.94 157 ASP A C 1
ATOM 1195 O O . ASP A 1 157 ? 17.633 3.940 -1.353 1.00 91.94 157 ASP A O 1
ATOM 1199 N N . LEU A 1 158 ? 16.025 3.659 -2.904 1.00 91.06 158 LEU A N 1
ATOM 1200 C CA . LEU A 1 158 ? 16.400 4.790 -3.746 1.00 91.06 158 LEU A CA 1
ATOM 1201 C C . LEU A 1 158 ? 16.168 6.151 -3.072 1.00 91.06 158 LEU A C 1
ATOM 1203 O O . LEU A 1 158 ? 16.862 7.115 -3.400 1.00 91.06 158 LEU A O 1
ATOM 1207 N N . ALA A 1 159 ? 15.230 6.272 -2.131 1.00 88.69 159 ALA A N 1
ATOM 1208 C CA . ALA A 1 159 ? 15.002 7.531 -1.423 1.00 88.69 159 ALA A CA 1
ATOM 1209 C C . ALA A 1 159 ? 16.231 7.947 -0.600 1.00 88.69 159 ALA A C 1
ATOM 1211 O O . ALA A 1 159 ? 16.531 9.138 -0.509 1.00 88.69 159 ALA A O 1
ATOM 1212 N N . THR A 1 160 ? 16.965 6.967 -0.064 1.00 86.75 160 THR A N 1
ATOM 1213 C CA . THR A 1 160 ? 18.103 7.198 0.835 1.00 86.75 160 THR A CA 1
ATOM 1214 C C . THR A 1 160 ? 19.439 7.239 0.093 1.00 86.75 160 THR A C 1
ATOM 1216 O O . THR A 1 160 ? 20.285 8.079 0.393 1.00 86.75 160 THR A O 1
ATOM 1219 N N . PHE A 1 161 ? 19.654 6.339 -0.871 1.00 84.25 161 PHE A N 1
ATOM 1220 C CA . PHE A 1 161 ? 20.982 6.140 -1.469 1.00 84.25 161 PHE A CA 1
ATOM 1221 C C . PHE A 1 161 ? 21.148 6.717 -2.876 1.00 84.25 161 PHE A C 1
ATOM 1223 O O . PHE A 1 161 ? 22.280 6.837 -3.345 1.00 84.25 161 PHE A O 1
ATOM 1230 N N . ALA A 1 162 ? 20.056 7.046 -3.568 1.00 85.12 162 ALA A N 1
ATOM 1231 C CA . ALA A 1 162 ? 20.129 7.448 -4.964 1.00 85.12 162 ALA A CA 1
ATOM 1232 C C . ALA A 1 162 ? 20.468 8.931 -5.124 1.00 85.12 162 ALA A C 1
ATOM 1234 O O . ALA A 1 162 ? 19.942 9.799 -4.424 1.00 85.12 162 ALA A O 1
ATOM 1235 N N . SER A 1 163 ? 21.290 9.239 -6.126 1.00 88.75 163 SER A N 1
ATOM 1236 C CA . SER A 1 163 ? 21.485 10.617 -6.571 1.00 88.75 163 SER A CA 1
ATOM 1237 C C . SER A 1 163 ? 20.179 11.217 -7.109 1.00 88.75 163 SER A C 1
ATOM 1239 O O . SER A 1 163 ? 19.269 10.511 -7.546 1.00 88.75 163 SER A O 1
ATOM 1241 N N . ARG A 1 164 ? 20.096 12.552 -7.178 1.00 86.50 164 ARG A N 1
ATOM 1242 C CA . ARG A 1 164 ? 18.941 13.235 -7.794 1.00 86.50 164 ARG A CA 1
ATOM 1243 C C . ARG A 1 164 ? 18.699 12.799 -9.246 1.00 86.50 164 ARG A C 1
ATOM 1245 O O . ARG A 1 164 ? 17.554 12.803 -9.687 1.00 86.50 164 ARG A O 1
ATOM 1252 N N . GLY A 1 165 ? 19.756 12.434 -9.980 1.00 87.38 165 GLY A N 1
ATOM 1253 C CA . GLY A 1 165 ? 19.657 11.884 -11.335 1.00 87.38 165 GLY A CA 1
ATOM 1254 C C . GLY A 1 165 ? 18.960 10.525 -11.346 1.00 87.38 165 GLY A C 1
ATOM 1255 O O . GLY A 1 165 ? 17.949 10.375 -12.022 1.00 87.38 165 GLY A O 1
ATOM 1256 N N . GLN A 1 166 ? 19.418 9.602 -10.500 1.00 88.56 166 GLN A N 1
ATOM 1257 C CA . GLN A 1 166 ? 18.833 8.263 -10.339 1.00 88.56 166 GLN A CA 1
ATOM 1258 C C . GLN A 1 166 ? 17.374 8.302 -9.855 1.00 88.56 166 GLN A C 1
ATOM 1260 O O . GLN A 1 166 ? 16.526 7.525 -10.286 1.00 88.56 166 GLN A O 1
ATOM 1265 N N . GLN A 1 167 ? 17.027 9.252 -8.983 1.00 90.56 167 GLN A N 1
ATOM 1266 C CA . GLN A 1 167 ? 15.629 9.444 -8.588 1.00 90.56 167 GLN A CA 1
ATOM 1267 C C . GLN A 1 167 ? 14.773 9.908 -9.775 1.00 90.56 167 GLN A C 1
ATOM 1269 O O . GLN A 1 167 ? 13.635 9.471 -9.919 1.00 90.56 167 GLN A O 1
ATOM 1274 N N . ARG A 1 168 ? 15.299 10.774 -10.652 1.00 89.12 168 ARG A N 1
ATOM 1275 C CA . ARG A 1 168 ? 14.580 11.224 -11.856 1.00 89.12 168 ARG A CA 1
ATOM 1276 C C . ARG A 1 168 ? 14.398 10.099 -12.868 1.00 89.12 168 ARG A C 1
ATOM 1278 O O . ARG A 1 168 ? 13.300 9.978 -13.407 1.00 89.12 168 ARG A O 1
ATOM 1285 N N . THR A 1 169 ? 15.427 9.287 -13.110 1.00 90.94 169 THR A N 1
ATOM 1286 C CA . THR A 1 169 ? 15.346 8.139 -14.028 1.00 90.94 169 THR A CA 1
ATOM 1287 C C . THR A 1 169 ? 14.341 7.109 -13.516 1.00 90.94 169 THR A C 1
ATOM 1289 O O . THR A 1 169 ? 13.508 6.655 -14.296 1.00 90.94 169 THR A O 1
ATOM 1292 N N . ALA A 1 170 ? 14.308 6.837 -12.207 1.00 92.25 170 ALA A N 1
ATOM 1293 C CA . ALA A 1 170 ? 13.304 5.967 -11.589 1.00 92.25 170 ALA A CA 1
ATOM 1294 C C . ALA A 1 170 ? 11.868 6.513 -11.717 1.00 92.25 170 ALA A C 1
ATOM 1296 O O . ALA A 1 170 ? 10.945 5.767 -12.045 1.00 92.25 170 ALA A O 1
ATOM 1297 N N . ILE A 1 171 ? 11.661 7.820 -11.511 1.00 92.31 171 ILE A N 1
ATOM 1298 C CA . ILE A 1 171 ? 10.342 8.457 -11.687 1.00 92.31 171 ILE A CA 1
ATOM 1299 C C . ILE A 1 171 ? 9.890 8.390 -13.147 1.00 92.31 171 ILE A C 1
ATOM 1301 O O . ILE A 1 171 ? 8.719 8.127 -13.422 1.00 92.31 171 ILE A O 1
ATOM 1305 N N . LEU A 1 172 ? 10.806 8.637 -14.085 1.00 91.69 172 LEU A N 1
ATOM 1306 C CA . LEU A 1 172 ? 10.500 8.547 -15.506 1.00 91.69 172 LEU A CA 1
ATOM 1307 C C . LEU A 1 172 ? 10.165 7.106 -15.901 1.00 91.69 172 LEU A C 1
ATOM 1309 O O . LEU A 1 172 ? 9.178 6.890 -16.598 1.00 91.69 172 LEU A O 1
ATOM 1313 N N . ALA A 1 173 ? 10.923 6.128 -15.402 1.00 93.62 173 ALA A N 1
ATOM 1314 C CA . ALA A 1 173 ? 10.642 4.713 -15.610 1.00 93.62 173 ALA A CA 1
ATOM 1315 C C . ALA A 1 173 ? 9.253 4.327 -15.086 1.00 93.62 173 ALA A C 1
ATOM 1317 O O . ALA A 1 173 ? 8.504 3.661 -15.794 1.00 93.62 173 ALA A O 1
ATOM 1318 N N . TRP A 1 174 ? 8.869 4.810 -13.897 1.00 94.38 174 TRP A N 1
ATOM 1319 C CA . TRP A 1 174 ? 7.515 4.636 -13.363 1.00 94.38 174 TRP A CA 1
ATOM 1320 C C . TRP A 1 174 ? 6.445 5.197 -14.302 1.00 94.38 174 TRP A C 1
ATOM 1322 O O . TRP A 1 174 ? 5.462 4.518 -14.582 1.00 94.38 174 TRP A O 1
ATOM 1332 N N . LYS A 1 175 ? 6.645 6.405 -14.841 1.00 92.69 175 LYS A N 1
ATOM 1333 C CA . LYS A 1 175 ? 5.684 7.027 -15.765 1.00 92.69 175 LYS A CA 1
ATOM 1334 C C . LYS A 1 175 ? 5.576 6.293 -17.101 1.00 92.69 175 LYS A C 1
ATOM 1336 O O . LYS A 1 175 ? 4.482 6.191 -17.645 1.00 92.69 175 LYS A O 1
ATOM 1341 N N . LEU A 1 176 ? 6.679 5.757 -17.620 1.00 92.31 176 LEU A N 1
ATOM 1342 C CA . LEU A 1 176 ? 6.648 4.919 -18.821 1.00 92.31 176 LEU A CA 1
ATOM 1343 C C . LEU A 1 176 ? 5.975 3.567 -18.556 1.00 92.31 176 LEU A C 1
ATOM 1345 O O . LEU A 1 176 ? 5.204 3.101 -19.388 1.00 92.31 176 LEU A O 1
ATOM 1349 N N . ALA A 1 177 ? 6.212 2.965 -17.390 1.00 93.62 177 ALA A N 1
ATOM 1350 C CA . ALA A 1 177 ? 5.551 1.731 -16.977 1.00 93.62 177 ALA A CA 1
ATOM 1351 C C . ALA A 1 177 ? 4.035 1.916 -16.796 1.00 93.62 177 ALA A C 1
ATOM 1353 O O . ALA A 1 177 ? 3.250 1.061 -17.200 1.00 93.62 177 ALA A O 1
ATOM 1354 N N . GLU A 1 178 ? 3.626 3.055 -16.232 1.00 92.12 178 GLU A N 1
ATOM 1355 C CA . GLU A 1 178 ? 2.230 3.488 -16.156 1.00 92.12 178 GLU A CA 1
ATOM 1356 C C . GLU A 1 178 ? 1.611 3.596 -17.559 1.00 92.12 178 GLU A C 1
ATOM 1358 O O . GLU A 1 178 ? 0.546 3.031 -17.804 1.00 92.12 178 GLU A O 1
ATOM 1363 N N . LEU A 1 179 ? 2.309 4.240 -18.502 1.00 91.12 179 LEU A N 1
ATOM 1364 C CA . LEU A 1 179 ? 1.884 4.336 -19.902 1.00 91.12 179 LEU A CA 1
ATOM 1365 C C . LEU A 1 179 ? 1.715 2.963 -20.558 1.00 91.12 179 LEU A C 1
ATOM 1367 O O . LEU A 1 179 ? 0.692 2.724 -21.199 1.00 91.12 179 LEU A O 1
ATOM 1371 N N . ASP A 1 180 ? 2.695 2.071 -20.401 1.00 90.31 180 ASP A N 1
ATOM 1372 C CA . ASP A 1 180 ? 2.658 0.716 -20.961 1.00 90.31 180 ASP A CA 1
ATOM 1373 C C . ASP A 1 180 ? 1.430 -0.056 -20.432 1.00 90.31 180 ASP A C 1
ATOM 1375 O O . ASP A 1 180 ? 0.719 -0.698 -21.209 1.00 90.31 180 ASP A O 1
ATOM 1379 N N . LEU A 1 181 ? 1.133 0.053 -19.130 1.00 90.06 181 LEU A N 1
ATOM 1380 C CA . LEU A 1 181 ? -0.028 -0.597 -18.513 1.00 90.06 181 LEU A CA 1
ATOM 1381 C C . LEU A 1 181 ? -1.365 -0.030 -18.999 1.00 90.06 181 LEU A C 1
ATOM 1383 O O . LEU A 1 181 ? -2.276 -0.802 -19.287 1.00 90.06 181 LEU A O 1
ATOM 1387 N N . LEU A 1 182 ? -1.494 1.294 -19.096 1.00 88.75 182 LEU A N 1
ATOM 1388 C CA . LEU A 1 182 ? -2.728 1.930 -19.571 1.00 88.75 182 LEU A CA 1
ATOM 1389 C C . LEU A 1 182 ? -2.959 1.656 -21.062 1.00 88.75 182 LEU A C 1
ATOM 1391 O O . LEU A 1 182 ? -4.072 1.336 -21.473 1.00 88.75 182 LEU A O 1
ATOM 1395 N N . THR A 1 183 ? -1.891 1.666 -21.863 1.00 89.06 183 THR A N 1
ATOM 1396 C CA . THR A 1 183 ? -1.956 1.314 -23.291 1.00 89.06 183 THR A CA 1
ATOM 1397 C C . THR A 1 183 ? -2.465 -0.111 -23.493 1.00 89.06 183 THR A C 1
ATOM 1399 O O . THR A 1 183 ? -3.247 -0.359 -24.409 1.00 89.06 183 THR A O 1
ATOM 1402 N N . ALA A 1 184 ? -2.047 -1.048 -22.636 1.00 87.56 184 ALA A N 1
ATOM 1403 C CA . ALA A 1 184 ? -2.497 -2.435 -22.700 1.00 87.56 184 ALA A CA 1
ATOM 1404 C C . ALA A 1 184 ? -3.994 -2.605 -22.380 1.00 87.56 184 ALA A C 1
ATOM 1406 O O . ALA A 1 184 ? -4.588 -3.594 -22.804 1.00 87.56 184 ALA A O 1
ATOM 1407 N N . LEU A 1 185 ? -4.601 -1.662 -21.654 1.00 83.31 185 LEU A N 1
ATOM 1408 C CA . LEU A 1 185 ? -6.020 -1.694 -21.288 1.00 83.31 185 LEU A CA 1
ATOM 1409 C C . LEU A 1 185 ? -6.903 -1.026 -22.342 1.00 83.31 185 LEU A C 1
ATOM 1411 O O . LEU A 1 185 ? -7.885 -1.620 -22.780 1.00 83.31 185 LEU A O 1
ATOM 1415 N N . ASP A 1 186 ? -6.529 0.178 -22.779 1.00 82.38 186 ASP A N 1
ATOM 1416 C CA . ASP A 1 186 ? -7.352 0.995 -23.681 1.00 82.38 186 ASP A CA 1
ATOM 1417 C C . ASP A 1 186 ? -7.027 0.769 -25.169 1.00 82.38 186 ASP A C 1
ATOM 1419 O O . ASP A 1 186 ? -7.699 1.294 -26.061 1.00 82.38 186 ASP A O 1
ATOM 1423 N N . GLY A 1 187 ? -5.957 0.023 -25.467 1.00 82.12 187 GLY A N 1
ATOM 1424 C CA . GLY A 1 187 ? -5.465 -0.220 -26.826 1.00 82.12 187 GLY A CA 1
ATOM 1425 C C . GLY A 1 187 ? -4.862 1.016 -27.506 1.00 82.12 187 GLY A C 1
ATOM 1426 O O . GLY A 1 187 ? -4.497 0.958 -28.682 1.00 82.12 187 GLY A O 1
ATOM 1427 N N . ARG A 1 188 ? -4.761 2.147 -26.796 1.00 79.19 188 ARG A N 1
ATOM 1428 C CA . ARG A 1 188 ? -4.166 3.402 -27.272 1.00 79.19 188 ARG A CA 1
ATOM 1429 C C . ARG A 1 188 ? -3.336 4.040 -26.158 1.00 79.19 188 ARG A C 1
ATOM 1431 O O . ARG A 1 188 ? -3.784 4.044 -25.015 1.00 79.19 188 ARG A O 1
ATOM 1438 N N . PRO A 1 189 ? -2.153 4.596 -26.468 1.00 77.50 189 PRO A N 1
ATOM 1439 C CA . PRO A 1 189 ? -1.318 5.210 -25.449 1.00 77.50 189 PRO A CA 1
ATOM 1440 C C . PRO A 1 189 ? -1.909 6.542 -24.968 1.00 77.50 189 PRO A C 1
ATOM 1442 O O . PRO A 1 189 ? -2.321 7.357 -25.803 1.00 77.50 189 PRO A O 1
ATOM 1445 N N . PRO A 1 190 ? -1.937 6.800 -23.647 1.00 81.19 190 PRO A N 1
ATOM 1446 C CA . PRO A 1 190 ? -2.383 8.082 -23.119 1.00 81.19 190 PRO A CA 1
ATOM 1447 C C . PRO A 1 190 ? -1.371 9.195 -23.432 1.00 81.19 190 PRO A C 1
ATOM 1449 O O . PRO A 1 190 ? -0.177 8.952 -23.630 1.00 81.19 190 PRO A O 1
ATOM 1452 N N . LEU A 1 191 ? -1.848 10.444 -23.452 1.00 81.44 191 LEU A N 1
ATOM 1453 C CA . LEU A 1 191 ? -0.994 11.616 -23.644 1.00 81.44 191 LEU A CA 1
ATOM 1454 C C . LEU A 1 191 ? -0.138 11.854 -22.391 1.00 81.44 191 LEU A C 1
ATOM 1456 O O . LEU A 1 191 ? -0.661 12.175 -21.326 1.00 81.44 191 LEU A O 1
ATOM 1460 N N . LEU A 1 192 ? 1.183 11.742 -22.534 1.00 79.31 192 LEU A N 1
ATOM 1461 C CA . LEU A 1 192 ? 2.141 12.058 -21.476 1.00 79.31 192 LEU A CA 1
ATOM 1462 C C . LEU A 1 192 ? 2.638 13.503 -21.625 1.00 79.31 192 LEU A C 1
ATOM 1464 O O . LEU A 1 192 ? 3.323 13.830 -22.593 1.00 79.31 192 LEU A O 1
ATOM 1468 N N . LEU A 1 193 ? 2.319 14.356 -20.651 1.00 76.62 193 LEU A N 1
ATOM 1469 C CA . LEU A 1 193 ? 2.829 15.727 -20.560 1.00 76.62 193 LEU A CA 1
ATOM 1470 C C . LEU A 1 193 ? 4.053 15.767 -19.634 1.00 76.62 193 LEU A C 1
ATOM 1472 O O . LEU A 1 193 ? 3.999 15.279 -18.503 1.00 76.62 193 LEU A O 1
ATOM 1476 N N . LEU A 1 194 ? 5.162 16.331 -20.115 1.00 73.69 194 LEU A N 1
ATOM 1477 C CA . LEU A 1 194 ? 6.431 16.419 -19.390 1.00 73.69 194 LEU A CA 1
ATOM 1478 C C . LEU A 1 194 ? 6.907 17.878 -19.386 1.00 73.69 194 LEU A C 1
ATOM 1480 O O . LEU A 1 194 ? 7.451 18.344 -20.383 1.00 73.69 194 LEU A O 1
ATOM 1484 N N . ASP A 1 195 ? 6.718 18.587 -18.271 1.00 64.50 195 ASP A N 1
ATOM 1485 C CA . ASP A 1 195 ? 7.031 20.025 -18.187 1.00 64.50 195 ASP A CA 1
ATOM 1486 C C . ASP A 1 195 ? 8.541 20.341 -18.080 1.00 64.50 195 ASP A C 1
ATOM 1488 O O . ASP A 1 195 ? 8.967 21.403 -18.514 1.00 64.50 195 ASP A O 1
ATOM 1492 N N . ASP A 1 196 ? 9.377 19.422 -17.568 1.00 59.25 196 ASP A N 1
ATOM 1493 C CA . ASP A 1 196 ? 10.790 19.691 -17.209 1.00 59.25 196 ASP A CA 1
ATOM 1494 C C . ASP A 1 196 ? 11.769 18.580 -17.669 1.00 59.25 196 ASP A C 1
ATOM 1496 O O . ASP A 1 196 ? 12.561 18.035 -16.895 1.00 59.25 196 ASP A O 1
ATOM 1500 N N . VAL A 1 197 ? 11.721 18.184 -18.946 1.00 56.59 197 VAL A N 1
ATOM 1501 C CA . VAL A 1 197 ? 12.531 17.060 -19.486 1.00 56.59 197 VAL A CA 1
ATOM 1502 C C . VAL A 1 197 ? 13.814 17.452 -20.222 1.00 56.59 197 VAL A C 1
ATOM 1504 O O . VAL A 1 197 ? 14.548 16.571 -20.668 1.00 56.59 197 VAL A O 1
ATOM 1507 N N . CYS A 1 198 ? 14.167 18.738 -20.290 1.00 50.12 198 CYS A N 1
ATOM 1508 C CA . CYS A 1 198 ? 15.323 19.213 -21.067 1.00 50.12 198 CYS A CA 1
ATOM 1509 C C . CYS A 1 198 ? 16.695 18.635 -20.645 1.00 50.12 198 CYS A C 1
ATOM 1511 O O . CYS A 1 198 ? 17.661 18.797 -21.385 1.00 50.12 198 CYS A O 1
ATOM 1513 N N . SER A 1 199 ? 16.816 17.951 -19.498 1.00 47.72 199 SER A N 1
ATOM 1514 C CA . SER A 1 199 ? 18.081 17.335 -19.057 1.00 47.72 199 SER A CA 1
ATOM 1515 C C . SER A 1 199 ? 18.165 15.810 -19.233 1.00 47.72 199 SER A C 1
ATOM 1517 O O . SER A 1 199 ? 19.194 15.235 -18.874 1.00 47.72 199 SER A O 1
ATOM 1519 N N . ILE A 1 200 ? 17.119 15.131 -19.720 1.00 44.72 200 ILE A N 1
ATOM 1520 C CA . ILE A 1 200 ? 17.127 13.667 -19.888 1.00 44.72 200 ILE A CA 1
ATOM 1521 C C . ILE A 1 200 ? 17.563 13.344 -21.317 1.00 44.72 200 ILE A C 1
ATOM 1523 O O . ILE A 1 200 ? 16.796 13.438 -22.272 1.00 44.72 200 ILE A O 1
ATOM 1527 N N . ARG A 1 201 ? 18.840 12.994 -21.469 1.00 44.94 201 ARG A N 1
ATOM 1528 C CA . ARG A 1 201 ? 19.491 12.766 -22.763 1.00 44.94 201 ARG A CA 1
ATOM 1529 C C . ARG A 1 201 ? 19.577 11.270 -23.080 1.00 44.94 201 ARG A C 1
ATOM 1531 O O . ARG A 1 201 ? 20.689 10.779 -23.212 1.00 44.94 201 ARG A O 1
ATOM 1538 N N . SER A 1 202 ? 18.458 10.540 -23.165 1.00 48.97 202 SER A N 1
ATOM 1539 C CA . SER A 1 202 ? 18.531 9.104 -23.535 1.00 48.97 202 SER A CA 1
ATOM 1540 C C . SER A 1 202 ? 17.224 8.335 -23.805 1.00 48.97 202 SER A C 1
ATOM 1542 O O . SER A 1 202 ? 17.296 7.124 -23.964 1.00 48.97 202 SER A O 1
ATOM 1544 N N . ALA A 1 203 ? 16.032 8.932 -23.916 1.00 45.41 203 ALA A N 1
ATOM 1545 C CA . ALA A 1 203 ? 14.823 8.120 -24.152 1.00 45.41 203 ALA A CA 1
ATOM 1546 C C . ALA A 1 203 ? 14.432 8.051 -25.644 1.00 45.41 203 ALA A C 1
ATOM 1548 O O . ALA A 1 203 ? 13.845 8.990 -26.175 1.00 45.41 203 ALA A O 1
ATOM 1549 N N . ALA A 1 204 ? 14.687 6.915 -26.308 1.00 48.09 204 ALA A N 1
ATOM 1550 C CA . ALA A 1 204 ? 14.284 6.657 -27.703 1.00 48.09 204 ALA A CA 1
ATOM 1551 C C . ALA A 1 204 ? 12.752 6.593 -27.921 1.00 48.09 204 ALA A C 1
ATOM 1553 O O . ALA A 1 204 ? 12.287 6.678 -29.054 1.00 48.09 204 ALA A O 1
ATOM 1554 N N . ARG A 1 205 ? 11.962 6.455 -26.843 1.00 48.59 205 ARG A N 1
ATOM 1555 C CA . ARG A 1 205 ? 10.490 6.318 -26.873 1.00 48.59 205 ARG A CA 1
ATOM 1556 C C . ARG A 1 205 ? 9.729 7.637 -26.699 1.00 48.59 205 ARG A C 1
ATOM 1558 O O . ARG A 1 205 ? 8.511 7.649 -26.841 1.00 48.59 205 ARG A O 1
ATOM 1565 N N . ILE A 1 206 ? 10.413 8.744 -26.400 1.00 51.38 206 ILE A N 1
ATOM 1566 C CA . ILE A 1 206 ? 9.773 10.042 -26.153 1.00 51.38 206 ILE A CA 1
ATOM 1567 C C . ILE A 1 206 ? 9.984 10.935 -27.377 1.00 51.38 206 ILE A C 1
ATOM 1569 O O . ILE A 1 206 ? 11.058 11.503 -27.570 1.00 51.38 206 ILE A O 1
ATOM 1573 N N . SER A 1 207 ? 8.947 11.087 -28.203 1.00 41.62 207 SER A N 1
ATOM 1574 C CA . SER A 1 207 ? 8.912 12.172 -29.185 1.00 41.62 207 SER A CA 1
ATOM 1575 C C . SER A 1 207 ? 8.601 13.467 -28.437 1.00 41.62 207 SER A C 1
ATOM 1577 O O . SER A 1 207 ? 7.490 13.653 -27.943 1.00 41.62 207 SER A O 1
ATOM 1579 N N . PHE A 1 208 ? 9.592 14.348 -28.301 1.00 43.75 208 PHE A N 1
ATOM 1580 C CA . PHE A 1 208 ? 9.424 15.638 -27.634 1.00 43.75 208 PHE A CA 1
ATOM 1581 C C . PHE A 1 208 ? 8.485 16.533 -28.453 1.00 43.75 208 PHE A C 1
ATOM 1583 O O . PHE A 1 208 ? 8.883 17.107 -29.465 1.00 43.75 208 PHE A O 1
ATOM 1590 N N . ALA A 1 209 ? 7.242 16.684 -28.003 1.00 40.09 209 ALA A N 1
ATOM 1591 C CA . ALA A 1 209 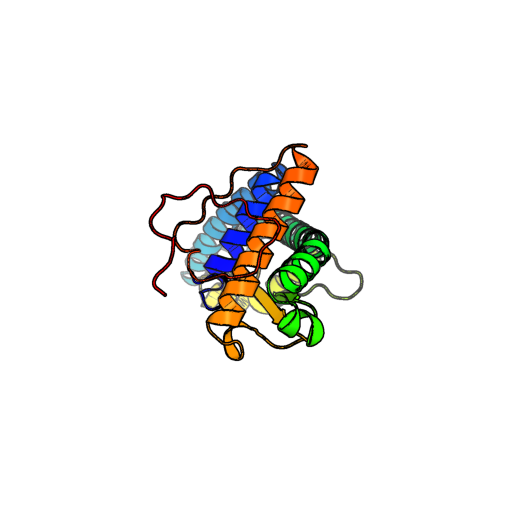? 6.353 17.746 -28.462 1.00 40.09 209 ALA A CA 1
ATOM 1592 C C . ALA A 1 209 ? 6.544 18.970 -27.547 1.00 40.09 209 ALA A C 1
ATOM 1594 O O . ALA A 1 209 ? 5.745 19.224 -26.652 1.00 40.09 209 ALA A O 1
ATOM 1595 N N . GLY A 1 210 ? 7.655 19.690 -27.729 1.00 34.91 210 GLY A N 1
ATOM 1596 C CA . GLY A 1 210 ? 8.012 20.883 -26.954 1.00 34.91 210 GLY A CA 1
ATOM 1597 C C . GLY A 1 210 ? 8.810 21.884 -27.796 1.00 34.91 210 GLY A C 1
ATOM 1598 O O . GLY A 1 210 ? 9.546 21.491 -28.696 1.00 34.91 210 GLY A O 1
ATOM 1599 N N . SER A 1 211 ? 8.602 23.176 -27.535 1.00 33.03 211 SER A N 1
ATOM 1600 C CA . SER A 1 211 ? 9.019 24.348 -28.327 1.00 33.03 211 SER A CA 1
ATOM 1601 C C . SER A 1 211 ? 10.531 24.434 -28.664 1.00 33.03 211 SER A C 1
ATOM 1603 O O . SER A 1 211 ? 11.357 23.779 -28.029 1.00 33.03 211 SER A O 1
ATOM 1605 N N . PRO A 1 212 ? 10.947 25.247 -29.668 1.00 37.47 212 PRO A N 1
ATOM 1606 C CA . PRO A 1 212 ? 12.272 25.168 -30.313 1.00 37.47 212 PRO A CA 1
ATOM 1607 C C . PRO A 1 212 ? 13.478 25.575 -29.449 1.00 37.47 212 PRO A C 1
ATOM 1609 O O . PRO A 1 212 ? 14.597 25.659 -29.957 1.00 37.47 212 PRO A O 1
ATOM 1612 N N . THR A 1 213 ? 13.293 25.854 -28.163 1.00 41.28 213 THR A N 1
ATOM 1613 C CA . THR A 1 213 ? 14.322 26.430 -27.286 1.00 41.28 213 THR A CA 1
ATOM 1614 C C . THR A 1 213 ? 15.444 25.456 -26.924 1.00 41.28 213 THR A C 1
ATOM 1616 O O . THR A 1 213 ? 16.476 25.884 -26.417 1.00 41.28 213 THR A O 1
ATOM 1619 N N . CYS A 1 214 ? 15.306 24.167 -27.250 1.00 41.66 214 CYS A N 1
ATOM 1620 C CA . CYS A 1 214 ? 16.307 23.141 -26.954 1.00 41.66 214 CYS A CA 1
ATOM 1621 C C . CYS A 1 214 ? 17.297 22.859 -28.110 1.00 41.66 214 CYS A C 1
ATOM 1623 O O . CYS A 1 214 ? 17.943 21.809 -28.136 1.00 41.66 214 CYS A O 1
ATOM 1625 N N . ARG A 1 215 ? 17.452 23.771 -29.086 1.00 36.28 215 ARG A N 1
ATOM 1626 C CA . ARG A 1 215 ? 18.532 23.688 -30.090 1.00 36.28 215 ARG A CA 1
ATOM 1627 C C . ARG A 1 215 ? 19.760 24.487 -29.648 1.00 36.28 215 ARG A C 1
ATOM 1629 O O . ARG A 1 215 ? 19.746 25.707 -29.687 1.00 36.28 215 ARG A O 1
ATOM 1636 N N . ARG A 1 216 ? 20.828 23.743 -29.329 1.00 34.88 216 ARG A N 1
ATOM 1637 C CA . ARG A 1 216 ? 22.260 24.107 -29.374 1.00 34.88 216 ARG A CA 1
ATOM 1638 C C . ARG A 1 216 ? 22.660 25.458 -28.754 1.00 34.88 216 ARG A C 1
ATOM 1640 O O . ARG A 1 216 ? 22.506 26.508 -29.366 1.00 34.88 216 ARG A O 1
ATOM 1647 N N . ARG A 1 217 ? 23.415 25.395 -27.656 1.00 28.95 217 ARG A N 1
ATOM 1648 C CA . ARG A 1 217 ? 24.632 26.209 -27.545 1.00 28.95 217 ARG A CA 1
ATOM 1649 C C . ARG A 1 217 ? 25.820 25.255 -27.567 1.00 28.95 217 ARG A C 1
ATOM 1651 O O . ARG A 1 217 ? 25.933 24.390 -26.704 1.00 28.95 217 ARG A O 1
ATOM 1658 N N . SER A 1 218 ? 26.548 25.343 -28.676 1.00 36.81 218 SER A N 1
ATOM 1659 C CA . SER A 1 218 ? 27.919 24.871 -28.878 1.00 36.81 218 SER A CA 1
ATOM 1660 C C . SER A 1 218 ? 28.849 25.357 -27.779 1.00 36.81 218 SER A C 1
ATOM 1662 O O . SER A 1 218 ? 28.639 26.521 -27.364 1.00 36.81 218 SER A O 1
#

Foldseek 3Di:
DPCQQDDQVSVLVVLLVLLVLVDVVLVVLVVQLVVLQVVLLQQLACVLVVNDDPVVNVVSLVSNLVSQLVNVVSSVVSQVLLQVLLQVQLCQQCVVLSVQFGKGKDKFFPQDADVPGGSSVSQNVVCVVCVVVCSVVSGDPGTDVPIGMFIDGRNDGCNPPNDPVSVVSSVSSSVSSSQVVSCVVPVHGDDDDDPDCLPRDGHPPDDDPDDPPSDDDD

Secondary structure (DSSP, 8-state):
--TTTS-HHHHHHHHHHHHHHH-HHHHHHHHHHHHHHHHHHHHHHHHHTTSS-GGGHHHHHHHHHHHHHHHHHHHHHHHHHHHHHHHHHHHHH-HHHHHH--EEEEEE-SSPPPTT--HHHHHHHHHHHHHHHHHHHTS--SSTTT-EEEEEETTEEHHHH--HHHHHHHHHHHHHHHHHHHHHHHSSPPP---SS-TT----TT------GGGS---